Protein AF-0000000076376674 (afdb_homodimer)

Nearest PDB structures (foldseek):
  6cnl-assembly1_K  TM=9.806E-01  e=3.690E-19  Homo sapiens
  6cnl-assembly1_L  TM=9.796E-01  e=9.121E-19  Homo sapiens
  6cnl-assembly1_G  TM=9.783E-01  e=1.260E-18  Homo sapiens
  6cnl-assembly1_C  TM=9.759E-01  e=1.038E-18  Homo sapiens
  5muf-assembly1_C  TM=9.805E-01  e=1.857E-18  Homo sapiens

Secondary structure (DSSP, 8-state):
-HHHHHHHHHHHHH-TTS-----GGGS----S--SSPPTT----HHHHHHHHHHHHHHHHHHTS---TT--S---------HHHHHHHHHHHTT--GGGGGGB---TT-EEEEEE-TTS-EEEEEEEE-TTS-GGG---/-HHHHHHHHHHHHH-TTS-----GGGS----S--SSPPTT----HHHHHHHHHHHHHHHHHHTS---TT--S---------HHHHHHHHHHHTT--GGGGGGB---TT-EEEEEE-TTS-EEEEEEEE-TTS-GGG---

Radius of gyration: 19.71 Å; Cα contacts (8 Å, |Δi|>4): 392; chains: 2; bounding box: 47×56×48 Å

Sequence (278 aa):
MTRAKETTAIISKHLPDVEIVSCDLLREGAPIEPIPPISHWKPEAMQYHEDGARIEAAFRRYIHRADLKQQSDSYEIIVCHANVIRYFVCRALQFPPEGWLRMCLNNGSITWLTVRPNGRVALRSLGDTGFMPPDKLTRMTRAKETTAIISKHLPDVEIVSCDLLREGAPIEPIPPISHWKPEAMQYHEDGARIEAAFRRYIHRADLKQQSDSYEIIVCHANVIRYFVCRALQFPPEGWLRMCLNNGSITWLTVRPNGRVALRSLGDTGFMPPDKLTR

Solvent-accessible surface area (backbone atoms only — not comparable to full-atom values): 16283 Å² total; per-residue (Å²): 111,62,68,42,52,53,52,48,55,57,51,40,71,78,37,74,89,56,87,84,79,89,63,78,46,52,53,76,55,46,53,55,76,44,60,74,73,53,85,89,58,73,73,56,72,65,48,26,54,53,30,16,53,38,40,50,52,38,36,59,68,72,61,57,52,61,62,88,83,60,85,64,93,80,86,83,88,84,74,62,42,62,57,50,52,35,36,46,50,23,53,62,64,69,36,69,50,33,41,29,78,33,49,46,52,45,67,90,36,44,66,42,76,44,68,37,89,88,52,52,41,34,38,46,24,35,28,26,48,44,70,52,61,78,91,70,64,45,119,112,63,67,40,52,54,51,48,56,57,52,38,72,79,38,73,89,54,87,86,80,89,61,78,45,53,53,77,53,46,54,55,76,44,60,75,73,53,84,89,58,71,72,54,73,65,48,27,55,55,30,16,53,38,40,48,50,38,37,58,67,72,61,58,51,64,63,87,84,59,84,65,93,82,86,81,87,82,76,62,43,62,56,50,50,34,36,46,52,22,53,62,65,69,35,67,48,32,42,30,78,34,49,46,53,44,68,90,35,44,67,39,75,45,69,37,89,88,52,53,41,34,38,45,25,34,31,26,49,45,70,52,61,77,91,71,64,46,118

Foldseek 3Di:
DVVLVVVVVVVCVVVVVDDDDDDPLQADFAQAQAPVHDPVDDDDPVRNVVNNVSLVVVLVVPPQADDPPDDDDDDDDDRHDQNSVLLSVCVLQVHDSSHSVVDDAWPPFDWDKDADRVRHIDTPDDRHDVVDDPVPTHD/DVVLVVVVVVVCVVVVVDDDDDDPLQADFAQAQAPVHDPVDDDDPVRNVVNNVSLVVVLVVPPQADDPPDDDDDDDDDRHDQNSVLLSVCVLQVHDSSHSVVDDAWPPFDWDWDADRVRHIDTPDDRHDVVDDPVPTDD

Organism: Callorhinchus milii (NCBI:txid7868)

pLDDT: mean 89.89, std 8.34, range [58.34, 98.25]

InterPro domains:
  IPR013078 Histidine phosphatase superfamily, clade-1 [PF00300] (42-123)
  IPR013078 Histidine phosphatase superfamily, clade-1 [cd07067] (1-123)
  IPR029033 Histidine phosphatase superfamily [G3DSA:3.40.50.1240] (1-139)
  IPR029033 Histidine phosphatase superfamily [SSF53254] (1-133)
  IPR051021 Mitochondrial serine/threonine phosphatase [PTHR20935] (1-139)

Structure (mmCIF, N/CA/C/O backbone):
data_AF-0000000076376674-model_v1
#
loop_
_entity.id
_entity.type
_entity.pdbx_description
1 polymer 'Serine/threonine-protein phosphatase PGAM5, mitochondrial'
#
loop_
_atom_site.group_PDB
_atom_site.id
_atom_site.type_symbol
_atom_site.label_atom_id
_atom_site.label_alt_id
_atom_site.label_comp_id
_atom_site.label_asym_id
_atom_site.label_entity_id
_atom_site.label_seq_id
_atom_site.pdbx_PDB_ins_code
_atom_site.Cartn_x
_atom_site.Cartn_y
_atom_site.Cartn_z
_atom_site.occupancy
_atom_site.B_iso_or_equiv
_atom_site.auth_seq_id
_atom_site.auth_comp_id
_atom_site.auth_asym_id
_atom_site.auth_atom_id
_atom_site.pdbx_PDB_model_num
ATOM 1 N N . MET A 1 1 ? 19.547 -13.836 -5.566 1 76.38 1 MET A N 1
ATOM 2 C CA . MET A 1 1 ? 18.281 -14.406 -5.141 1 76.38 1 MET A CA 1
ATOM 3 C C . MET A 1 1 ? 18.453 -15.289 -3.914 1 76.38 1 MET A C 1
ATOM 5 O O . MET A 1 1 ? 17.531 -16 -3.514 1 76.38 1 MET A O 1
ATOM 9 N N . THR A 1 2 ? 19.547 -15.18 -3.328 1 84.06 2 THR A N 1
ATOM 10 C CA . THR A 1 2 ? 19.875 -16.016 -2.182 1 84.06 2 THR A CA 1
ATOM 11 C C . THR A 1 2 ? 18.938 -15.734 -1.014 1 84.06 2 THR A C 1
ATOM 13 O O . THR A 1 2 ? 18.375 -16.656 -0.411 1 84.06 2 THR A O 1
ATOM 16 N N . ARG A 1 3 ? 18.75 -14.539 -0.76 1 87.81 3 ARG A N 1
ATOM 17 C CA . ARG A 1 3 ? 17.906 -14.164 0.368 1 87.81 3 ARG A CA 1
ATOM 18 C C . ARG A 1 3 ? 16.469 -14.664 0.167 1 87.81 3 ARG A C 1
ATOM 20 O O . ARG A 1 3 ? 15.828 -15.117 1.115 1 87.81 3 ARG A O 1
ATOM 27 N N . ALA A 1 4 ? 15.953 -14.586 -1.061 1 90.56 4 ALA A N 1
ATOM 28 C CA . ALA A 1 4 ? 14.602 -15.062 -1.359 1 90.56 4 ALA A CA 1
ATOM 29 C C . ALA A 1 4 ? 14.5 -16.578 -1.166 1 90.56 4 ALA A C 1
ATOM 31 O O . ALA A 1 4 ? 13.508 -17.062 -0.625 1 90.56 4 ALA A O 1
ATOM 32 N N . LYS A 1 5 ? 15.562 -17.219 -1.601 1 91.44 5 LYS A N 1
ATOM 33 C CA . LYS A 1 5 ? 15.578 -18.672 -1.443 1 91.44 5 LYS A CA 1
ATOM 34 C C . LYS A 1 5 ? 15.617 -19.062 0.031 1 91.44 5 LYS A C 1
ATOM 36 O O . LYS A 1 5 ? 14.914 -20 0.449 1 91.44 5 LYS A O 1
ATOM 41 N N . GLU A 1 6 ? 16.453 -18.391 0.779 1 93.25 6 GLU A N 1
ATOM 42 C CA . GLU A 1 6 ? 16.547 -18.656 2.211 1 93.25 6 GLU A CA 1
ATOM 43 C C . GLU A 1 6 ? 15.211 -18.406 2.91 1 93.25 6 GLU A C 1
ATOM 45 O O . GLU A 1 6 ? 14.781 -19.203 3.744 1 93.25 6 GLU A O 1
ATOM 50 N N . THR A 1 7 ? 14.586 -17.312 2.582 1 94.06 7 THR A N 1
ATOM 51 C CA . THR A 1 7 ? 13.289 -16.984 3.156 1 94.06 7 THR A CA 1
ATOM 52 C C . THR A 1 7 ? 12.25 -18.047 2.816 1 94.06 7 THR A C 1
ATOM 54 O O . THR A 1 7 ? 11.492 -18.484 3.682 1 94.06 7 THR A O 1
ATOM 57 N N . THR A 1 8 ? 12.281 -18.5 1.575 1 94.25 8 THR A N 1
ATOM 58 C CA . THR A 1 8 ? 11.344 -19.531 1.143 1 94.25 8 THR A CA 1
ATOM 59 C C . THR A 1 8 ? 11.555 -20.812 1.934 1 94.25 8 THR A C 1
ATOM 61 O O . THR A 1 8 ? 10.594 -21.469 2.336 1 94.25 8 THR A O 1
ATOM 64 N N . ALA A 1 9 ? 12.797 -21.109 2.121 1 94.12 9 ALA A N 1
ATOM 65 C CA . ALA A 1 9 ? 13.125 -22.328 2.863 1 94.12 9 ALA A CA 1
ATOM 66 C C . ALA A 1 9 ? 12.578 -22.266 4.285 1 94.12 9 ALA A C 1
ATOM 68 O O . ALA A 1 9 ? 12.07 -23.266 4.809 1 94.12 9 ALA A O 1
ATOM 69 N N . ILE A 1 10 ? 12.641 -21.172 4.902 1 95.19 10 ILE A N 1
ATOM 70 C CA . ILE A 1 10 ? 12.141 -20.984 6.258 1 95.19 10 ILE A CA 1
ATOM 71 C C . ILE A 1 10 ? 10.617 -21.094 6.266 1 95.19 10 ILE A C 1
ATOM 73 O O . ILE A 1 10 ? 10.047 -21.797 7.105 1 95.19 10 ILE A O 1
ATOM 77 N N . ILE A 1 11 ? 9.953 -20.406 5.312 1 94.69 11 ILE A N 1
ATOM 78 C CA . ILE A 1 11 ? 8.5 -20.422 5.215 1 94.69 11 ILE A CA 1
ATOM 79 C C . ILE A 1 11 ? 8 -21.844 5.016 1 94.69 11 ILE A C 1
ATOM 81 O O . ILE A 1 11 ? 7.012 -22.266 5.625 1 94.69 11 ILE A O 1
ATOM 85 N N . SER A 1 12 ? 8.711 -22.578 4.195 1 94.62 12 SER A N 1
ATOM 86 C CA . SER A 1 12 ? 8.297 -23.922 3.84 1 94.62 12 SER A CA 1
ATOM 87 C C . SER A 1 12 ? 8.281 -24.844 5.059 1 94.62 12 SER A C 1
ATOM 89 O O . SER A 1 12 ? 7.52 -25.812 5.109 1 94.62 12 SER A O 1
ATOM 91 N N . LYS A 1 13 ? 9.094 -24.547 6.051 1 96.06 13 LYS A N 1
ATOM 92 C CA . LYS A 1 13 ? 9.102 -25.328 7.285 1 96.06 13 LYS A CA 1
ATOM 93 C C . LYS A 1 13 ? 7.785 -25.172 8.039 1 96.06 13 LYS A C 1
ATOM 95 O O . LYS A 1 13 ? 7.371 -26.078 8.766 1 96.06 13 LYS A O 1
ATOM 100 N N . HIS A 1 14 ? 7.129 -24.078 7.855 1 95.19 14 HIS A N 1
ATOM 101 C CA . HIS A 1 14 ? 5.883 -23.797 8.562 1 95.19 14 HIS A CA 1
ATOM 102 C C . HIS A 1 14 ? 4.672 -24.109 7.688 1 95.19 14 HIS A C 1
ATOM 104 O O . HIS A 1 14 ? 3.537 -24.078 8.164 1 95.19 14 HIS A O 1
ATOM 110 N N . LEU A 1 15 ? 4.906 -24.328 6.383 1 95 15 LEU A N 1
ATOM 111 C CA . LEU A 1 15 ? 3.871 -24.719 5.434 1 95 15 LEU A CA 1
ATOM 112 C C . LEU A 1 15 ? 4.301 -25.953 4.637 1 95 15 LEU A C 1
ATOM 114 O O . LEU A 1 15 ? 4.438 -25.891 3.412 1 95 15 LEU A O 1
ATOM 118 N N . PRO A 1 16 ? 4.363 -27.031 5.34 1 93.44 16 PRO A N 1
ATOM 119 C CA . PRO A 1 16 ? 4.961 -28.219 4.727 1 93.44 16 PRO A CA 1
ATOM 120 C C . PRO A 1 16 ? 4.121 -28.766 3.58 1 93.44 16 PRO A C 1
ATOM 122 O O . PRO A 1 16 ? 4.648 -29.453 2.695 1 93.44 16 PRO A O 1
ATOM 125 N N . ASP A 1 17 ? 2.842 -28.484 3.469 1 94 17 ASP A N 1
ATOM 126 C CA . ASP A 1 17 ? 1.965 -29.062 2.457 1 94 17 ASP A CA 1
ATOM 127 C C . ASP A 1 17 ? 1.904 -28.172 1.212 1 94 17 ASP A C 1
ATOM 129 O O . ASP A 1 17 ? 1.18 -28.484 0.262 1 94 17 ASP A O 1
ATOM 133 N N . VAL A 1 18 ? 2.688 -27.141 1.254 1 93.19 18 VAL A N 1
ATOM 134 C CA . VAL A 1 18 ? 2.664 -26.219 0.127 1 93.19 18 VAL A CA 1
ATOM 135 C C . VAL A 1 18 ? 3.852 -26.5 -0.793 1 93.19 18 VAL A C 1
ATOM 137 O O . VAL A 1 18 ? 4.988 -26.609 -0.333 1 93.19 18 VAL A O 1
ATOM 140 N N . GLU A 1 19 ? 3.541 -26.688 -2.047 1 93.12 19 GLU A N 1
ATOM 141 C CA . GLU A 1 19 ? 4.586 -26.953 -3.035 1 93.12 19 GLU A CA 1
ATOM 142 C C . GLU A 1 19 ? 5.477 -25.734 -3.229 1 93.12 19 GLU A C 1
ATOM 144 O O . GLU A 1 19 ? 4.988 -24.594 -3.26 1 93.12 19 GLU A O 1
ATOM 149 N N . ILE A 1 20 ? 6.801 -25.969 -3.375 1 93 20 ILE A N 1
ATOM 150 C CA . ILE A 1 20 ? 7.773 -24.906 -3.607 1 93 20 ILE A CA 1
ATOM 151 C C . ILE A 1 20 ? 8.227 -24.938 -5.066 1 93 20 ILE A C 1
ATOM 153 O O . ILE A 1 20 ? 8.641 -25.969 -5.574 1 93 20 ILE A O 1
ATOM 157 N N . VAL A 1 21 ? 8.094 -23.859 -5.727 1 90.81 21 VAL A N 1
ATOM 158 C CA . VAL A 1 21 ? 8.531 -23.734 -7.113 1 90.81 21 VAL A CA 1
ATOM 159 C C . VAL A 1 21 ? 9.477 -22.531 -7.25 1 90.81 21 VAL A C 1
ATOM 161 O O . VAL A 1 21 ? 9.18 -21.453 -6.754 1 90.81 21 VAL A O 1
ATOM 164 N N . SER A 1 22 ? 10.648 -22.719 -7.844 1 90.69 22 SER A N 1
ATOM 165 C CA . SER A 1 22 ? 11.562 -21.625 -8.148 1 90.69 22 SER A CA 1
ATOM 166 C C . SER A 1 22 ? 11.305 -21.062 -9.539 1 90.69 22 SER A C 1
ATOM 168 O O . SER A 1 22 ? 11.055 -21.828 -10.484 1 90.69 22 SER A O 1
ATOM 170 N N . CYS A 1 23 ? 11.375 -19.781 -9.672 1 89.75 23 CYS A N 1
ATOM 171 C CA . CYS A 1 23 ? 11.109 -19.141 -10.953 1 89.75 23 CYS A CA 1
ATOM 172 C C . CYS A 1 23 ? 12.102 -18.016 -11.219 1 89.75 23 CYS A C 1
ATOM 174 O O . CYS A 1 23 ? 12.109 -17 -10.5 1 89.75 23 CYS A O 1
ATOM 176 N N . ASP A 1 24 ? 12.805 -18.047 -12.32 1 90.56 24 ASP A N 1
ATOM 177 C CA . ASP A 1 24 ? 13.828 -17.078 -12.656 1 90.56 24 ASP A CA 1
ATOM 178 C C . ASP A 1 24 ? 13.203 -15.758 -13.109 1 90.56 24 ASP A C 1
ATOM 180 O O . ASP A 1 24 ? 13.867 -14.719 -13.109 1 90.56 24 ASP A O 1
ATOM 184 N N . LEU A 1 25 ? 12.016 -15.828 -13.547 1 90.88 25 LEU A N 1
ATOM 185 C CA . LEU A 1 25 ? 11.344 -14.617 -14.008 1 90.88 25 LEU A CA 1
ATOM 186 C C . LEU A 1 25 ? 11.195 -13.609 -12.867 1 90.88 25 LEU A C 1
ATOM 188 O O . LEU A 1 25 ? 11.016 -12.414 -13.109 1 90.88 25 LEU A O 1
ATOM 192 N N . LEU A 1 26 ? 11.328 -14.07 -11.602 1 92.06 26 LEU A N 1
ATOM 193 C CA . LEU A 1 26 ? 11.062 -13.258 -10.422 1 92.06 26 LEU A CA 1
ATOM 194 C C . LEU A 1 26 ? 12.352 -12.633 -9.891 1 92.06 26 LEU A C 1
ATOM 196 O O . LEU A 1 26 ? 12.336 -11.922 -8.883 1 92.06 26 LEU A O 1
ATOM 200 N N . ARG A 1 27 ? 13.375 -12.797 -10.578 1 89.44 27 ARG A N 1
ATOM 201 C CA . ARG A 1 27 ? 14.656 -12.258 -10.125 1 89.44 27 ARG A CA 1
ATOM 202 C C . ARG A 1 27 ? 14.633 -10.734 -10.094 1 89.44 27 ARG A C 1
ATOM 204 O O . ARG A 1 27 ? 13.898 -10.102 -10.859 1 89.44 27 ARG A O 1
ATOM 211 N N . GLU A 1 28 ? 15.461 -10.281 -9.172 1 86.69 28 GLU A N 1
ATOM 212 C CA . GLU A 1 28 ? 15.531 -8.828 -9.039 1 86.69 28 GLU A CA 1
ATOM 213 C C . GLU A 1 28 ? 15.977 -8.18 -10.344 1 86.69 28 GLU A C 1
ATOM 215 O O . GLU A 1 28 ? 16.734 -8.766 -11.109 1 86.69 28 GLU A O 1
ATOM 220 N N . GLY A 1 29 ? 15.445 -7.02 -10.602 1 88 29 GLY A N 1
ATOM 221 C CA . GLY A 1 29 ? 15.789 -6.219 -11.773 1 88 29 GLY A CA 1
ATOM 222 C C . GLY A 1 29 ? 15.062 -4.887 -11.812 1 88 29 GLY A C 1
ATOM 223 O O . GLY A 1 29 ? 14.469 -4.469 -10.82 1 88 29 GLY A O 1
ATOM 224 N N . ALA A 1 30 ? 15.305 -4.164 -12.867 1 89 30 ALA A N 1
ATOM 225 C CA . ALA A 1 30 ? 14.664 -2.869 -13.094 1 89 30 ALA A CA 1
ATOM 226 C C . ALA A 1 30 ? 13.516 -2.994 -14.086 1 89 30 ALA A C 1
ATOM 228 O O . ALA A 1 30 ? 13.742 -3.072 -15.297 1 89 30 ALA A O 1
ATOM 229 N N . PRO A 1 31 ? 12.344 -2.998 -13.531 1 91.62 31 PRO A N 1
ATOM 230 C CA . PRO A 1 31 ? 11.219 -3.332 -14.398 1 91.62 31 PRO A CA 1
ATOM 231 C C . PRO A 1 31 ? 10.969 -2.281 -15.477 1 91.62 31 PRO A C 1
ATOM 233 O O . PRO A 1 31 ? 10.586 -2.623 -16.594 1 91.62 31 PRO A O 1
ATOM 236 N N . ILE A 1 32 ? 11.094 -1.037 -15.172 1 91.38 32 ILE A N 1
ATOM 237 C CA . ILE A 1 32 ? 10.797 0.055 -16.094 1 91.38 32 ILE A CA 1
ATOM 238 C C . ILE A 1 32 ? 11.422 1.349 -15.578 1 91.38 32 ILE A C 1
ATOM 240 O O . ILE A 1 32 ? 11.562 1.541 -14.367 1 91.38 32 ILE A O 1
ATOM 244 N N . GLU A 1 33 ? 11.805 2.178 -16.516 1 87.88 33 GLU A N 1
ATOM 245 C CA . GLU A 1 33 ? 12.367 3.463 -16.094 1 87.88 33 GLU A CA 1
ATOM 246 C C . GLU A 1 33 ? 11.352 4.273 -15.297 1 87.88 33 GLU A C 1
ATOM 248 O O . GLU A 1 33 ? 10.234 4.508 -15.758 1 87.88 33 GLU A O 1
ATOM 253 N N . PRO A 1 34 ? 11.781 4.648 -14.117 1 86.62 34 PRO A N 1
ATOM 254 C CA . PRO A 1 34 ? 10.836 5.391 -13.281 1 86.62 34 PRO A CA 1
ATOM 255 C C . PRO A 1 34 ? 10.586 6.812 -13.781 1 86.62 34 PRO A C 1
ATOM 257 O O . PRO A 1 34 ? 11.469 7.418 -14.383 1 86.62 34 PRO A O 1
ATOM 260 N N . ILE A 1 35 ? 9.383 7.332 -13.633 1 82.81 35 ILE A N 1
ATOM 261 C CA . ILE A 1 35 ? 9 8.727 -13.859 1 82.81 35 ILE A CA 1
ATOM 262 C C . ILE A 1 35 ? 8.461 9.32 -12.562 1 82.81 35 ILE A C 1
ATOM 264 O O . ILE A 1 35 ? 7.445 8.859 -12.031 1 82.81 35 ILE A O 1
ATOM 268 N N . PRO A 1 36 ? 9.094 10.391 -12.07 1 77.94 36 PRO A N 1
ATOM 269 C CA . PRO A 1 36 ? 10.266 11.102 -12.57 1 77.94 36 PRO A CA 1
ATOM 270 C C . PRO A 1 36 ? 11.555 10.281 -12.453 1 77.94 36 PRO A C 1
ATOM 272 O O . PRO A 1 36 ? 11.625 9.367 -11.633 1 77.94 36 PRO A O 1
ATOM 275 N N . PRO A 1 37 ? 12.523 10.641 -13.359 1 73.81 37 PRO A N 1
ATOM 276 C CA . PRO A 1 37 ? 13.781 9.891 -13.305 1 73.81 37 PRO A CA 1
ATOM 277 C C . PRO A 1 37 ? 14.57 10.164 -12.031 1 73.81 37 PRO A C 1
ATOM 279 O O . PRO A 1 37 ? 14.445 11.234 -11.43 1 73.81 37 PRO A O 1
ATOM 282 N N . ILE A 1 38 ? 15.141 9 -11.602 1 67.56 38 ILE A N 1
ATOM 283 C CA . ILE A 1 38 ? 16 9.164 -10.438 1 67.56 38 ILE A CA 1
ATOM 284 C C . ILE A 1 38 ? 17.438 9.406 -10.883 1 67.56 38 ILE A C 1
ATOM 286 O O . ILE A 1 38 ? 17.953 8.672 -11.727 1 67.56 38 ILE A O 1
ATOM 290 N N . SER A 1 39 ? 17.875 10.531 -10.477 1 60.41 39 SER A N 1
ATOM 291 C CA . SER A 1 39 ? 19.188 11 -10.906 1 60.41 39 SER A CA 1
ATOM 292 C C . SER A 1 39 ? 20.281 10 -10.555 1 60.41 39 SER A C 1
ATOM 294 O O . SER A 1 39 ? 21.203 9.758 -11.344 1 60.41 39 SER A O 1
ATOM 296 N N . HIS A 1 40 ? 20.156 9.414 -9.414 1 63.41 40 HIS A N 1
ATOM 297 C CA . HIS A 1 40 ? 21.312 8.656 -8.938 1 63.41 40 HIS A CA 1
ATOM 298 C C . HIS A 1 40 ? 21.266 7.211 -9.422 1 63.41 40 HIS A C 1
ATOM 300 O O . HIS A 1 40 ? 22.203 6.449 -9.211 1 63.41 40 HIS A O 1
ATOM 306 N N . TRP A 1 41 ? 20.188 6.805 -9.984 1 58.53 41 TRP A N 1
ATOM 307 C CA . TRP A 1 41 ? 20.062 5.438 -10.469 1 58.53 41 TRP A CA 1
ATOM 308 C C . TRP A 1 41 ? 19.812 5.414 -11.969 1 58.53 41 TRP A C 1
ATOM 310 O O . TRP A 1 41 ? 18.75 5.836 -12.438 1 58.53 41 TRP A O 1
ATOM 320 N N . LYS A 1 42 ? 20.922 5.34 -12.742 1 62.25 42 LYS A N 1
ATOM 321 C CA . LYS A 1 42 ? 20.766 5.305 -14.188 1 62.25 42 LYS A CA 1
ATOM 322 C C . LYS A 1 42 ? 21.109 3.928 -14.75 1 62.25 42 LYS A C 1
ATOM 324 O O . LYS A 1 42 ? 22.219 3.711 -15.242 1 62.25 42 LYS A O 1
ATOM 329 N N . PRO A 1 43 ? 20.109 3.002 -14.367 1 63.22 43 PRO A N 1
ATOM 330 C CA . PRO A 1 43 ? 20.375 1.758 -15.086 1 63.22 43 PRO A CA 1
ATOM 331 C C . PRO A 1 43 ? 20.484 1.965 -16.594 1 63.22 43 PRO A C 1
ATOM 333 O O . PRO A 1 43 ? 19.938 2.936 -17.125 1 63.22 43 PRO A O 1
ATOM 336 N N . GLU A 1 44 ? 21.391 1.25 -17.203 1 68.88 44 GLU A N 1
ATOM 337 C CA . GLU A 1 44 ? 21.453 1.31 -18.656 1 68.88 44 GLU A CA 1
ATOM 338 C C . GLU A 1 44 ? 20.109 0.935 -19.266 1 68.88 44 GLU A C 1
ATOM 340 O O . GLU A 1 44 ? 19.375 0.091 -18.734 1 68.88 44 GLU A O 1
ATOM 345 N N . ALA A 1 45 ? 19.719 1.729 -20.203 1 69.31 45 ALA A N 1
ATOM 346 C CA . ALA A 1 45 ? 18.469 1.518 -20.938 1 69.31 45 ALA A CA 1
ATOM 347 C C . ALA A 1 45 ? 18.266 0.037 -21.234 1 69.31 45 ALA A C 1
ATOM 349 O O . ALA A 1 45 ? 17.125 -0.46 -21.188 1 69.31 45 ALA A O 1
ATOM 350 N N . MET A 1 46 ? 19.312 -0.652 -21.469 1 70.38 46 MET A N 1
ATOM 351 C CA . MET A 1 46 ? 19.25 -2.064 -21.828 1 70.38 46 MET A CA 1
ATOM 352 C C . MET A 1 46 ? 18.734 -2.904 -20.672 1 70.38 46 MET A C 1
ATOM 354 O O . MET A 1 46 ? 17.984 -3.863 -20.875 1 70.38 46 MET A O 1
ATOM 358 N N . GLN A 1 47 ? 19 -2.539 -19.547 1 79.69 47 GLN A N 1
ATOM 359 C CA . GLN A 1 47 ? 18.594 -3.287 -18.359 1 79.69 47 GLN A CA 1
ATOM 360 C C . GLN A 1 47 ? 17.078 -3.223 -18.156 1 79.69 47 GLN A C 1
ATOM 362 O O . GLN A 1 47 ? 16.453 -4.23 -17.828 1 79.69 47 GLN A O 1
ATOM 367 N N . TYR A 1 48 ? 16.562 -2.152 -18.531 1 84.56 48 TYR A N 1
ATOM 368 C CA . TYR A 1 48 ? 15.117 -2.01 -18.422 1 84.56 48 TYR A CA 1
ATOM 369 C C . TYR A 1 48 ? 14.406 -2.881 -19.453 1 84.56 48 TYR A C 1
ATOM 371 O O . TYR A 1 48 ? 13.344 -3.445 -19.156 1 84.56 48 TYR A O 1
ATOM 379 N N . HIS A 1 49 ? 15.016 -2.926 -20.516 1 83.88 49 HIS A N 1
ATOM 380 C CA . HIS A 1 49 ? 14.391 -3.711 -21.578 1 83.88 49 HIS A CA 1
ATOM 381 C C . HIS A 1 49 ? 14.367 -5.195 -21.234 1 83.88 49 HIS A C 1
ATOM 383 O O . HIS A 1 49 ? 13.336 -5.852 -21.344 1 83.88 49 HIS A O 1
ATOM 389 N N . GLU A 1 50 ? 15.438 -5.668 -20.781 1 87.31 50 GLU A N 1
ATOM 390 C CA . GLU A 1 50 ? 15.531 -7.09 -20.469 1 87.31 50 GLU A CA 1
ATOM 391 C C . GLU A 1 50 ? 14.781 -7.43 -19.188 1 87.31 50 GLU A C 1
ATOM 393 O O . GLU A 1 50 ? 13.938 -8.328 -19.172 1 87.31 50 GLU A O 1
ATOM 398 N N . ASP A 1 51 ? 15.055 -6.727 -18.219 1 91.44 51 ASP A N 1
ATOM 399 C CA . ASP A 1 51 ? 14.414 -6.969 -16.922 1 91.44 51 ASP A CA 1
ATOM 400 C C . ASP A 1 51 ? 12.906 -6.734 -17 1 91.44 51 ASP A C 1
ATOM 402 O O . ASP A 1 51 ? 12.117 -7.496 -16.438 1 91.44 51 ASP A O 1
ATOM 406 N N . GLY A 1 52 ? 12.586 -5.707 -17.719 1 92.69 52 GLY A N 1
ATOM 407 C CA . GLY A 1 52 ? 11.18 -5.352 -17.859 1 92.69 52 GLY A CA 1
ATOM 408 C C . GLY A 1 52 ? 10.352 -6.445 -18.516 1 92.69 52 GLY A C 1
ATOM 409 O O . GLY A 1 52 ? 9.289 -6.801 -18.016 1 92.69 52 GLY A O 1
ATOM 410 N N . ALA A 1 53 ? 10.906 -6.891 -19.594 1 93.38 53 ALA A N 1
ATOM 411 C CA . ALA A 1 53 ? 10.195 -7.957 -20.312 1 93.38 53 ALA A CA 1
ATOM 412 C C . ALA A 1 53 ? 10.062 -9.195 -19.422 1 93.38 53 ALA A C 1
ATOM 414 O O . ALA A 1 53 ? 9.008 -9.836 -19.406 1 93.38 53 ALA A O 1
ATOM 415 N N . ARG A 1 54 ? 11.086 -9.516 -18.797 1 93.94 54 ARG A N 1
ATOM 416 C CA . ARG A 1 54 ? 11.102 -10.688 -17.922 1 93.94 54 ARG A CA 1
ATOM 417 C C . ARG A 1 54 ? 10.109 -10.523 -16.766 1 93.94 54 ARG A C 1
ATOM 419 O O . ARG A 1 54 ? 9.312 -11.422 -16.5 1 93.94 54 ARG A O 1
ATOM 426 N N . ILE A 1 55 ? 10.148 -9.422 -16.109 1 94.56 55 ILE A N 1
ATOM 427 C CA . ILE A 1 55 ? 9.289 -9.141 -14.961 1 94.56 55 ILE A CA 1
ATOM 428 C C . ILE A 1 55 ? 7.832 -9.055 -15.422 1 94.56 55 ILE A C 1
ATOM 430 O O . ILE A 1 55 ? 6.926 -9.523 -14.727 1 94.56 55 ILE A O 1
ATOM 434 N N . GLU A 1 56 ? 7.637 -8.5 -16.609 1 94.75 56 GLU A N 1
ATOM 435 C CA . GLU A 1 56 ? 6.293 -8.461 -17.172 1 94.75 56 GLU A CA 1
ATOM 436 C C . GLU A 1 56 ? 5.766 -9.867 -17.453 1 94.75 56 GLU A C 1
ATOM 438 O O . GLU A 1 56 ? 4.594 -10.156 -17.203 1 94.75 56 GLU A O 1
ATOM 443 N N . ALA A 1 57 ? 6.566 -10.688 -17.922 1 94.44 57 ALA A N 1
ATOM 444 C CA . ALA A 1 57 ? 6.18 -12.07 -18.172 1 94.44 57 ALA A CA 1
ATOM 445 C C . ALA A 1 57 ? 5.777 -12.766 -16.859 1 94.44 57 ALA A C 1
ATOM 447 O O . ALA A 1 57 ? 4.797 -13.508 -16.828 1 94.44 57 ALA A O 1
ATOM 448 N N . ALA A 1 58 ? 6.516 -12.492 -15.852 1 94.06 58 ALA A N 1
ATOM 449 C CA . ALA A 1 58 ? 6.188 -13.039 -14.539 1 94.06 58 ALA A CA 1
ATOM 450 C C . ALA A 1 58 ? 4.832 -12.531 -14.055 1 94.06 58 ALA A C 1
ATOM 452 O O . ALA A 1 58 ? 4.035 -13.297 -13.508 1 94.06 58 ALA A O 1
ATOM 453 N N . PHE A 1 59 ? 4.617 -11.289 -14.25 1 94.25 59 PHE A N 1
ATOM 454 C CA . PHE A 1 59 ? 3.334 -10.703 -13.883 1 94.25 59 PHE A CA 1
ATOM 455 C C . PHE A 1 59 ? 2.189 -11.414 -14.594 1 94.25 59 PHE A C 1
ATOM 457 O O . PHE A 1 59 ? 1.194 -11.781 -13.969 1 94.25 59 PHE A O 1
ATOM 464 N N . ARG A 1 60 ? 2.283 -11.625 -15.852 1 92.06 60 ARG A N 1
ATOM 465 C CA . ARG A 1 60 ? 1.24 -12.242 -16.672 1 92.06 60 ARG A CA 1
ATOM 466 C C . ARG A 1 60 ? 1.008 -13.695 -16.25 1 92.06 60 ARG A C 1
ATOM 468 O O . ARG A 1 60 ? -0.121 -14.188 -16.297 1 92.06 60 ARG A O 1
ATOM 475 N N . ARG A 1 61 ? 2.008 -14.234 -15.844 1 89.81 61 ARG A N 1
ATOM 476 C CA . ARG A 1 61 ? 1.933 -15.648 -15.484 1 89.81 61 ARG A CA 1
ATOM 477 C C . ARG A 1 61 ? 1.276 -15.828 -14.117 1 89.81 61 ARG A C 1
ATOM 479 O O . ARG A 1 61 ? 0.442 -16.719 -13.938 1 89.81 61 ARG A O 1
ATOM 486 N N . TYR A 1 62 ? 1.595 -14.945 -13.109 1 89.19 62 TYR A N 1
ATOM 487 C CA . TYR A 1 62 ? 1.274 -15.266 -11.727 1 89.19 62 TYR A CA 1
ATOM 488 C C . TYR A 1 62 ? 0.171 -14.359 -11.195 1 89.19 62 TYR A C 1
ATOM 490 O O . TYR A 1 62 ? -0.539 -14.719 -10.25 1 89.19 62 TYR A O 1
ATOM 498 N N . ILE A 1 63 ? -0.006 -13.195 -11.688 1 87.88 63 ILE A N 1
ATOM 499 C CA . ILE A 1 63 ? -0.846 -12.203 -11.023 1 87.88 63 ILE A CA 1
ATOM 500 C C . ILE A 1 63 ? -2.047 -11.867 -11.906 1 87.88 63 ILE A C 1
ATOM 502 O O . ILE A 1 63 ? -3.141 -11.602 -11.398 1 87.88 63 ILE A O 1
ATOM 506 N N . HIS A 1 64 ? -1.89 -11.852 -13.172 1 79.75 64 HIS A N 1
ATOM 507 C CA . HIS A 1 64 ? -2.822 -11.227 -14.109 1 79.75 64 HIS A CA 1
ATOM 508 C C . HIS A 1 64 ? -4.223 -11.82 -13.961 1 79.75 64 HIS A C 1
ATOM 510 O O . HIS A 1 64 ? -5.199 -11.078 -13.812 1 79.75 64 HIS A O 1
ATOM 516 N N . ARG A 1 65 ? -4.406 -13.055 -14.023 1 80.62 65 ARG A N 1
ATOM 517 C CA . ARG A 1 65 ? -5.734 -13.641 -13.898 1 80.62 65 ARG A CA 1
ATOM 518 C C . ARG A 1 65 ? -5.664 -15.031 -13.281 1 80.62 65 ARG A C 1
ATOM 520 O O . ARG A 1 65 ? -4.641 -15.711 -13.383 1 80.62 65 ARG A O 1
ATOM 527 N N . ALA A 1 66 ? -6.746 -15.227 -12.508 1 78.25 66 ALA A N 1
ATOM 528 C CA . ALA A 1 66 ? -6.871 -16.594 -12.023 1 78.25 66 ALA A CA 1
ATOM 529 C C . ALA A 1 66 ? -7.059 -17.578 -13.18 1 78.25 66 ALA A C 1
ATOM 531 O O . ALA A 1 66 ? -7.547 -17.203 -14.25 1 78.25 66 ALA A O 1
ATOM 532 N N . ASP A 1 67 ? -6.625 -18.766 -12.938 1 78.38 67 ASP A N 1
ATOM 533 C CA . ASP A 1 67 ? -6.875 -19.812 -13.93 1 78.38 67 ASP A CA 1
ATOM 534 C C . ASP A 1 67 ? -8.367 -19.938 -14.234 1 78.38 67 ASP A C 1
ATOM 536 O O . ASP A 1 67 ? -9.195 -19.922 -13.32 1 78.38 67 ASP A O 1
ATOM 540 N N . LEU A 1 68 ? -8.727 -19.969 -15.469 1 78.88 68 LEU A N 1
ATOM 541 C CA . LEU A 1 68 ? -10.117 -20.031 -15.906 1 78.88 68 LEU A CA 1
ATOM 542 C C . LEU A 1 68 ? -10.82 -21.25 -15.297 1 78.88 68 LEU A C 1
ATOM 544 O O . LEU A 1 68 ? -12.039 -21.234 -15.117 1 78.88 68 LEU A O 1
ATOM 548 N N . LYS A 1 69 ? -10.016 -22.297 -15.023 1 83.69 69 LYS A N 1
ATOM 549 C CA . LYS A 1 69 ? -10.594 -23.547 -14.531 1 83.69 69 LYS A CA 1
ATOM 550 C C . LYS A 1 69 ? -10.688 -23.547 -13.008 1 83.69 69 LYS A C 1
ATOM 552 O O . LYS A 1 69 ? -11.219 -24.484 -12.414 1 83.69 69 LYS A O 1
ATOM 557 N N . GLN A 1 70 ? -10.18 -22.469 -12.438 1 86.5 70 GLN A N 1
ATOM 558 C CA . GLN A 1 70 ? -10.156 -22.422 -10.977 1 86.5 70 GLN A CA 1
ATOM 559 C C . GLN A 1 70 ? -11.562 -22.312 -10.406 1 86.5 70 GLN A C 1
ATOM 561 O O . GLN A 1 70 ? -12.367 -21.5 -10.867 1 86.5 70 GLN A O 1
ATOM 566 N N . GLN A 1 71 ? -11.938 -23.156 -9.445 1 88.5 71 GLN A N 1
ATOM 567 C CA . GLN A 1 71 ? -13.281 -23.219 -8.891 1 88.5 71 GLN A CA 1
ATOM 568 C C . GLN A 1 71 ? -13.312 -22.719 -7.453 1 88.5 71 GLN A C 1
ATOM 570 O O . GLN A 1 71 ? -14.383 -22.422 -6.91 1 88.5 71 GLN A O 1
ATOM 575 N N . SER A 1 72 ? -12.141 -22.703 -6.828 1 91.06 72 SER A N 1
ATOM 576 C CA . SER A 1 72 ? -12.07 -22.266 -5.438 1 91.06 72 SER A CA 1
ATOM 577 C C . SER A 1 72 ? -10.938 -21.266 -5.227 1 91.06 72 SER A C 1
ATOM 579 O O . SER A 1 72 ? -10.039 -21.156 -6.062 1 91.06 72 SER A O 1
ATOM 581 N N . ASP A 1 73 ? -11.055 -20.562 -4.129 1 90.94 73 ASP A N 1
ATOM 582 C CA . ASP A 1 73 ? -9.992 -19.609 -3.791 1 90.94 73 ASP A CA 1
ATOM 583 C C . ASP A 1 73 ? -8.648 -20.328 -3.643 1 90.94 73 ASP A C 1
ATOM 585 O O . ASP A 1 73 ? -8.586 -21.438 -3.111 1 90.94 73 ASP A O 1
ATOM 589 N N . SER A 1 74 ? -7.707 -19.703 -4.211 1 91.25 74 SER A N 1
ATOM 590 C CA . SER A 1 74 ? -6.352 -20.203 -4.02 1 91.25 74 SER A CA 1
ATOM 591 C C . SER A 1 74 ? -5.457 -19.156 -3.361 1 91.25 74 SER A C 1
ATOM 593 O O . SER A 1 74 ? -5.746 -17.969 -3.42 1 91.25 74 SER A O 1
ATOM 595 N N . TYR A 1 75 ? -4.465 -19.656 -2.631 1 92.94 75 TYR A N 1
ATOM 596 C CA . TYR A 1 75 ? -3.494 -18.797 -1.965 1 92.94 75 TYR A CA 1
ATOM 597 C C . TYR A 1 75 ? -2.076 -19.125 -2.424 1 92.94 75 TYR A C 1
ATOM 599 O O . TYR A 1 75 ? -1.665 -20.281 -2.414 1 92.94 75 TYR A O 1
ATOM 607 N N . GLU A 1 76 ? -1.468 -18.125 -2.904 1 93.06 76 GLU A N 1
ATOM 608 C CA . GLU A 1 76 ? -0.099 -18.25 -3.395 1 93.06 76 GLU A CA 1
ATOM 609 C C . GLU A 1 76 ? 0.845 -17.312 -2.658 1 93.06 76 GLU A C 1
ATOM 611 O O . GLU A 1 76 ? 0.49 -16.156 -2.385 1 93.06 76 GLU A O 1
ATOM 616 N N . ILE A 1 77 ? 2.035 -17.812 -2.301 1 95.75 77 ILE A N 1
ATOM 617 C CA . ILE A 1 77 ? 3.082 -16.984 -1.696 1 95.75 77 ILE A CA 1
ATOM 618 C C . ILE A 1 77 ? 4.234 -16.812 -2.684 1 95.75 77 ILE A C 1
ATOM 620 O O . ILE A 1 77 ? 4.824 -17.797 -3.139 1 95.75 77 ILE A O 1
ATOM 624 N N . ILE A 1 78 ? 4.469 -15.672 -3.094 1 95.75 78 ILE A N 1
ATOM 625 C CA . ILE A 1 78 ? 5.578 -15.344 -3.984 1 95.75 78 ILE A CA 1
ATOM 626 C C . ILE A 1 78 ? 6.648 -14.578 -3.215 1 95.75 78 ILE A C 1
ATOM 628 O O . ILE A 1 78 ? 6.379 -13.508 -2.656 1 95.75 78 ILE A O 1
ATOM 632 N N . VAL A 1 79 ? 7.863 -15.141 -3.123 1 96.12 79 VAL A N 1
ATOM 633 C CA . VAL A 1 79 ? 8.984 -14.5 -2.432 1 96.12 79 VAL A CA 1
ATOM 634 C C . VAL A 1 79 ? 9.938 -13.883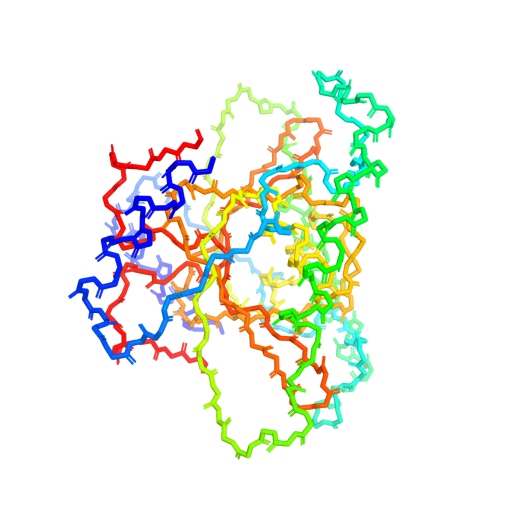 -3.449 1 96.12 79 VAL A C 1
ATOM 636 O O . VAL A 1 79 ? 10.547 -14.594 -4.25 1 96.12 79 VAL A O 1
ATOM 639 N N . CYS A 1 80 ? 9.984 -12.641 -3.471 1 94.69 80 CYS A N 1
ATOM 640 C CA . CYS A 1 80 ? 10.836 -11.93 -4.418 1 94.69 80 CYS A CA 1
ATOM 641 C C . CYS A 1 80 ? 11.25 -10.57 -3.867 1 94.69 80 CYS A C 1
ATOM 643 O O . CYS A 1 80 ? 11 -10.266 -2.701 1 94.69 80 CYS A O 1
ATOM 645 N N . HIS A 1 81 ? 11.953 -9.766 -4.613 1 93.88 81 HIS A N 1
ATOM 646 C CA . HIS A 1 81 ? 12.508 -8.508 -4.129 1 93.88 81 HIS A CA 1
ATOM 647 C C . HIS A 1 81 ? 11.555 -7.348 -4.391 1 93.88 81 HIS A C 1
ATOM 649 O O . HIS A 1 81 ? 10.602 -7.484 -5.164 1 93.88 81 HIS A O 1
ATOM 655 N N . ALA A 1 82 ? 11.93 -6.223 -3.789 1 95.69 82 ALA A N 1
ATOM 656 C CA . ALA A 1 82 ? 11.023 -5.086 -3.688 1 95.69 82 ALA A CA 1
ATOM 657 C C . ALA A 1 82 ? 10.672 -4.535 -5.066 1 95.69 82 ALA A C 1
ATOM 659 O O . ALA A 1 82 ? 9.523 -4.18 -5.328 1 95.69 82 ALA A O 1
ATOM 660 N N . ASN A 1 83 ? 11.648 -4.469 -5.984 1 94.69 83 ASN A N 1
ATOM 661 C CA . ASN A 1 83 ? 11.383 -3.879 -7.293 1 94.69 83 ASN A CA 1
ATOM 662 C C . ASN A 1 83 ? 10.312 -4.648 -8.055 1 94.69 83 ASN A C 1
ATOM 664 O O . ASN A 1 83 ? 9.438 -4.051 -8.68 1 94.69 83 ASN A O 1
ATOM 668 N N . VAL A 1 84 ? 10.406 -5.934 -7.941 1 95.19 84 VAL A N 1
ATOM 669 C CA . VAL A 1 84 ? 9.453 -6.805 -8.633 1 95.19 84 VAL A CA 1
ATOM 670 C C . VAL A 1 84 ? 8.07 -6.641 -8.016 1 95.19 84 VAL A C 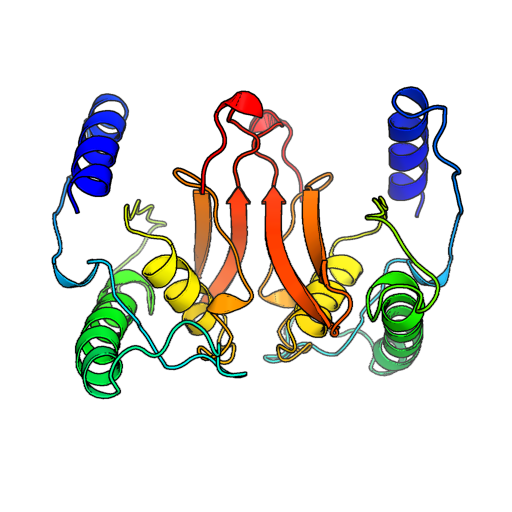1
ATOM 672 O O . VAL A 1 84 ? 7.078 -6.492 -8.742 1 95.19 84 VAL A O 1
ATOM 675 N N . ILE A 1 85 ? 7.977 -6.582 -6.746 1 96.94 85 ILE A N 1
ATOM 676 C CA . ILE A 1 85 ? 6.711 -6.461 -6.027 1 96.94 85 ILE A CA 1
ATOM 677 C C . ILE A 1 85 ? 6.055 -5.125 -6.359 1 96.94 85 ILE A C 1
ATOM 679 O O . ILE A 1 85 ? 4.863 -5.07 -6.668 1 96.94 85 ILE A O 1
ATOM 683 N N . ARG A 1 86 ? 6.828 -4.066 -6.266 1 97 86 ARG A N 1
ATOM 684 C CA . ARG A 1 86 ? 6.309 -2.732 -6.547 1 97 86 ARG A CA 1
ATOM 685 C C . ARG A 1 86 ? 5.758 -2.646 -7.965 1 97 86 ARG A C 1
ATOM 687 O O . ARG A 1 86 ? 4.691 -2.068 -8.188 1 97 86 ARG A O 1
ATOM 694 N N . TYR A 1 87 ? 6.469 -3.221 -8.898 1 96.69 87 TYR A N 1
ATOM 695 C CA . TYR A 1 87 ? 6.008 -3.25 -10.281 1 96.69 87 TYR A CA 1
ATOM 696 C C . TYR A 1 87 ? 4.703 -4.027 -10.406 1 96.69 87 TYR A C 1
ATOM 698 O O . TYR A 1 87 ? 3.758 -3.562 -11.047 1 96.69 87 TYR A O 1
ATOM 706 N N . PHE A 1 88 ? 4.629 -5.23 -9.797 1 96.69 88 PHE A N 1
ATOM 707 C CA . PHE A 1 88 ? 3.424 -6.055 -9.82 1 96.69 88 PHE A CA 1
ATOM 708 C C . PHE A 1 88 ? 2.229 -5.277 -9.281 1 96.69 88 PHE A C 1
ATOM 710 O O . PHE A 1 88 ? 1.131 -5.355 -9.836 1 96.69 88 PHE A O 1
ATOM 717 N N . VAL A 1 89 ? 2.43 -4.551 -8.234 1 96.94 89 VAL A N 1
ATOM 718 C CA . VAL A 1 89 ? 1.347 -3.812 -7.59 1 96.94 89 VAL A CA 1
ATOM 719 C C . VAL A 1 89 ? 0.831 -2.73 -8.539 1 96.94 89 VAL A C 1
ATOM 721 O O . VAL A 1 89 ? -0.378 -2.607 -8.75 1 96.94 89 VAL A O 1
ATOM 724 N N . CYS A 1 90 ? 1.735 -1.983 -9.117 1 96.62 90 CYS A N 1
ATOM 725 C CA . CYS A 1 90 ? 1.323 -0.961 -10.078 1 96.62 90 CYS A CA 1
ATOM 726 C C . CYS A 1 90 ? 0.525 -1.573 -11.219 1 96.62 90 CYS A C 1
ATOM 728 O O . CYS A 1 90 ? -0.56 -1.094 -11.555 1 96.62 90 CYS A O 1
ATOM 730 N N . ARG A 1 91 ? 1.048 -2.646 -11.766 1 95.19 91 ARG A N 1
ATOM 731 C CA . ARG A 1 91 ? 0.406 -3.297 -12.898 1 95.19 91 ARG A CA 1
ATOM 732 C C . ARG A 1 91 ? -0.966 -3.842 -12.516 1 95.19 91 ARG A C 1
ATOM 734 O O . ARG A 1 91 ? -1.941 -3.652 -13.242 1 95.19 91 ARG A O 1
ATOM 741 N N . ALA A 1 92 ? -1.008 -4.488 -11.438 1 94.81 92 ALA A N 1
ATOM 742 C CA . ALA A 1 92 ? -2.24 -5.129 -10.992 1 94.81 92 ALA A CA 1
ATOM 743 C C . ALA A 1 92 ? -3.34 -4.098 -10.75 1 94.81 92 ALA A C 1
ATOM 745 O O . ALA A 1 92 ? -4.508 -4.34 -11.07 1 94.81 92 ALA A O 1
ATOM 746 N N . LEU A 1 93 ? -2.969 -2.977 -10.203 1 94.31 93 LEU A N 1
ATOM 747 C CA . LEU A 1 93 ? -3.943 -1.938 -9.891 1 94.31 93 LEU A CA 1
ATOM 748 C C . LEU A 1 93 ? -4.211 -1.06 -11.109 1 94.31 93 LEU A C 1
ATOM 750 O O . LEU A 1 93 ? -5.02 -0.129 -11.039 1 94.31 93 LEU A O 1
ATOM 754 N N . GLN A 1 94 ? -3.479 -1.31 -12.156 1 93.06 94 GLN A N 1
ATOM 755 C CA . GLN A 1 94 ? -3.578 -0.533 -13.391 1 93.06 94 GLN A CA 1
ATOM 756 C C . GLN A 1 94 ? -3.146 0.913 -13.164 1 93.06 94 GLN A C 1
ATOM 758 O O . GLN A 1 94 ? -3.781 1.842 -13.664 1 93.06 94 GLN A O 1
ATOM 763 N N . PHE A 1 95 ? -2.197 1.082 -12.352 1 94.56 95 PHE A N 1
ATOM 764 C CA . PHE A 1 95 ? -1.507 2.352 -12.164 1 94.56 95 PHE A CA 1
ATOM 765 C C . PHE A 1 95 ? -0.301 2.455 -13.094 1 94.56 95 PHE A C 1
ATOM 767 O O . PHE A 1 95 ? 0.228 1.438 -13.547 1 94.56 95 PHE A O 1
ATOM 774 N N . PRO A 1 96 ? 0.078 3.684 -13.375 1 94.69 96 PRO A N 1
ATOM 775 C CA . PRO A 1 96 ? 1.296 3.811 -14.18 1 94.69 96 PRO A CA 1
ATOM 776 C C . PRO A 1 96 ? 2.488 3.086 -13.562 1 94.69 96 PRO A C 1
ATOM 778 O O . PRO A 1 96 ? 2.932 3.441 -12.469 1 94.69 96 PRO A O 1
ATOM 781 N N . PRO A 1 97 ? 3.016 2.07 -14.234 1 94.25 97 PRO A N 1
ATOM 782 C CA . PRO A 1 97 ? 4.109 1.285 -13.656 1 94.25 97 PRO A CA 1
ATOM 783 C C . PRO A 1 97 ? 5.371 2.113 -13.422 1 94.25 97 PRO A C 1
ATOM 785 O O . PRO A 1 97 ? 6.219 1.737 -12.609 1 94.25 97 PRO A O 1
ATOM 788 N N . GLU A 1 98 ? 5.48 3.24 -14.094 1 93.12 98 GLU A N 1
ATOM 789 C CA . GLU A 1 98 ? 6.629 4.129 -13.938 1 93.12 98 GLU A CA 1
ATOM 790 C C . GLU A 1 98 ? 6.688 4.715 -12.531 1 93.12 98 GLU A C 1
ATOM 792 O O . GLU A 1 98 ? 7.711 5.27 -12.125 1 93.12 98 GLU A O 1
ATOM 797 N N . GLY A 1 99 ? 5.645 4.551 -11.781 1 93 99 GLY A N 1
ATOM 798 C CA . GLY A 1 99 ? 5.602 5.078 -10.43 1 93 99 GLY A CA 1
ATOM 799 C C . GLY A 1 99 ? 6.051 4.078 -9.383 1 93 99 GLY A C 1
ATOM 800 O O . GLY A 1 99 ? 5.91 4.32 -8.18 1 93 99 GLY A O 1
ATOM 801 N N . TRP A 1 100 ? 6.652 2.938 -9.727 1 93.62 100 TRP A N 1
ATOM 802 C CA . TRP A 1 100 ? 6.965 1.841 -8.812 1 93.62 100 TRP A CA 1
ATOM 803 C C . TRP A 1 100 ? 7.941 2.293 -7.734 1 93.62 100 TRP A C 1
ATOM 805 O O . TRP A 1 100 ? 7.918 1.776 -6.613 1 93.62 100 TRP A O 1
ATOM 815 N N . LEU A 1 101 ? 8.711 3.303 -8.047 1 92.06 101 LEU A N 1
ATOM 816 C CA . LEU A 1 101 ? 9.695 3.756 -7.074 1 92.06 101 LEU A CA 1
ATOM 817 C C . LEU A 1 101 ? 9.062 4.684 -6.047 1 92.06 101 LEU A C 1
ATOM 819 O O . LEU A 1 101 ? 9.711 5.086 -5.078 1 92.06 101 LEU A O 1
ATOM 823 N N . ARG A 1 102 ? 7.836 5.008 -6.168 1 93.81 102 ARG A N 1
ATOM 824 C CA . ARG A 1 102 ? 7.148 5.824 -5.172 1 93.81 102 ARG A CA 1
ATOM 825 C C . ARG A 1 102 ? 6.648 4.969 -4.012 1 93.81 102 ARG A C 1
ATOM 827 O O . ARG A 1 102 ? 6.133 5.492 -3.023 1 93.81 102 ARG A O 1
ATOM 834 N N . MET A 1 103 ? 6.816 3.709 -4.148 1 95.56 103 MET A N 1
ATOM 835 C CA . MET A 1 103 ? 6.512 2.756 -3.084 1 95.56 103 MET A CA 1
ATOM 836 C C . MET A 1 103 ? 7.793 2.164 -2.504 1 95.56 103 MET A C 1
ATOM 838 O O . MET A 1 103 ? 8.734 1.857 -3.242 1 95.56 103 MET A O 1
ATOM 842 N N . CYS A 1 104 ? 7.773 2.041 -1.209 1 94.75 104 CYS A N 1
ATOM 843 C CA . CYS A 1 104 ? 8.891 1.432 -0.495 1 94.75 104 CYS A CA 1
ATOM 844 C C . CYS A 1 104 ? 8.445 0.182 0.253 1 94.75 104 CYS A C 1
ATOM 846 O O . CYS A 1 104 ? 7.281 0.073 0.648 1 94.75 104 CYS A O 1
ATOM 848 N N . LEU A 1 105 ? 9.367 -0.726 0.376 1 96.38 105 LEU A N 1
ATOM 849 C CA . LEU A 1 105 ? 9.078 -1.958 1.102 1 96.38 105 LEU A CA 1
ATOM 850 C C . LEU A 1 105 ? 10.234 -2.332 2.02 1 96.38 105 LEU A C 1
ATOM 852 O O . LEU A 1 105 ? 11.398 -2.301 1.604 1 96.38 105 LEU A O 1
ATOM 856 N N . ASN A 1 106 ? 9.906 -2.646 3.238 1 96 106 ASN A N 1
ATOM 857 C CA . ASN A 1 106 ? 10.891 -3.268 4.117 1 96 106 ASN A CA 1
ATOM 858 C C . ASN A 1 106 ? 11.156 -4.719 3.729 1 96 106 ASN A C 1
ATOM 860 O O . ASN A 1 106 ? 10.273 -5.387 3.182 1 96 106 ASN A O 1
ATOM 864 N N . ASN A 1 107 ? 12.422 -5.148 4.035 1 94.38 107 ASN A N 1
ATOM 865 C CA . ASN A 1 107 ? 12.719 -6.559 3.816 1 94.38 107 ASN A CA 1
ATOM 866 C C . ASN A 1 107 ? 11.812 -7.461 4.648 1 94.38 107 ASN A C 1
ATOM 868 O O . ASN A 1 107 ? 11.562 -7.184 5.824 1 94.38 107 ASN A O 1
ATOM 872 N N . GLY A 1 108 ? 11.297 -8.445 3.959 1 94.12 108 GLY A N 1
ATOM 873 C CA . GLY A 1 108 ? 10.469 -9.414 4.664 1 94.12 108 GLY A CA 1
ATOM 874 C C . GLY A 1 108 ? 9.039 -8.938 4.859 1 94.12 108 GLY A C 1
ATOM 875 O O . GLY A 1 108 ? 8.25 -9.594 5.551 1 94.12 108 GLY A O 1
ATOM 876 N N . SER A 1 109 ? 8.688 -7.785 4.34 1 96.62 109 SER A N 1
ATOM 877 C CA . SER A 1 109 ? 7.32 -7.277 4.461 1 96.62 109 SER A CA 1
ATOM 878 C C . SER A 1 109 ? 6.344 -8.117 3.643 1 96.62 109 SER A C 1
ATOM 880 O O . SER A 1 109 ? 6.758 -8.883 2.768 1 96.62 109 SER A O 1
ATOM 882 N N . ILE A 1 110 ? 5.055 -7.98 3.961 1 96.94 110 ILE A N 1
ATOM 883 C CA . ILE A 1 110 ? 4.02 -8.742 3.271 1 96.94 110 ILE A CA 1
ATOM 884 C C . ILE A 1 110 ? 3.129 -7.797 2.467 1 96.94 110 ILE A C 1
ATOM 886 O O . ILE A 1 110 ? 2.65 -6.789 2.99 1 96.94 110 ILE A O 1
ATOM 890 N N . THR A 1 111 ? 3.023 -8.023 1.25 1 98.06 111 THR A N 1
ATOM 891 C CA . THR A 1 111 ? 2.064 -7.387 0.357 1 98.06 111 THR A CA 1
ATOM 892 C C . THR A 1 111 ? 0.999 -8.383 -0.096 1 98.06 111 THR A C 1
ATOM 894 O O . THR A 1 111 ? 1.319 -9.5 -0.504 1 98.06 111 THR A O 1
ATOM 897 N N . TRP A 1 112 ? -0.304 -7.91 0.012 1 97.25 112 TRP A N 1
ATOM 898 C CA . TRP A 1 112 ? -1.406 -8.836 -0.228 1 97.25 112 TRP A CA 1
ATOM 899 C C . TRP A 1 112 ? -2.326 -8.312 -1.328 1 97.25 112 TRP A C 1
ATOM 901 O O . TRP A 1 112 ? -2.969 -7.273 -1.167 1 97.25 112 TRP A O 1
ATOM 911 N N . LEU A 1 113 ? -2.381 -9.094 -2.396 1 96.75 113 LEU A N 1
ATOM 912 C CA . LEU A 1 113 ? -3.27 -8.82 -3.52 1 96.75 113 LEU A CA 1
ATOM 913 C C . LEU A 1 113 ? -4.359 -9.883 -3.623 1 96.75 113 LEU A C 1
ATOM 915 O O . LEU A 1 113 ? -4.102 -11.062 -3.398 1 96.75 113 LEU A O 1
ATOM 919 N N . THR A 1 114 ? -5.535 -9.43 -3.926 1 94.62 114 THR A N 1
ATOM 920 C CA . THR A 1 114 ? -6.625 -10.336 -4.277 1 94.62 114 THR A CA 1
ATOM 921 C C . THR A 1 114 ? -7.066 -10.117 -5.723 1 94.62 114 THR A C 1
ATOM 923 O O . THR A 1 114 ? -7.379 -8.992 -6.117 1 94.62 114 THR A O 1
ATOM 926 N N . VAL A 1 115 ? -7.039 -11.188 -6.422 1 92.5 115 VAL A N 1
ATOM 927 C CA . VAL A 1 115 ? -7.473 -11.148 -7.812 1 92.5 115 VAL A CA 1
ATOM 928 C C . VAL A 1 115 ? -8.789 -11.906 -7.965 1 92.5 115 VAL A C 1
ATOM 930 O O . VAL A 1 115 ? -8.844 -13.117 -7.734 1 92.5 115 VAL A O 1
ATOM 933 N N . ARG A 1 116 ? -9.734 -11.211 -8.391 1 88.5 116 ARG A N 1
ATOM 934 C CA . ARG A 1 116 ? -11.047 -11.82 -8.578 1 88.5 116 ARG A CA 1
ATOM 935 C C . ARG A 1 116 ? -11.172 -12.461 -9.953 1 88.5 116 ARG A C 1
ATOM 937 O O . ARG A 1 116 ? -10.406 -12.133 -10.867 1 88.5 116 ARG A O 1
ATOM 944 N N . PRO A 1 117 ? -12.117 -13.375 -10.109 1 84.38 117 PRO A N 1
ATOM 945 C CA . PRO A 1 117 ? -12.273 -14.062 -11.391 1 84.38 117 PRO A CA 1
ATOM 946 C C . PRO A 1 117 ? -12.539 -13.094 -12.547 1 84.38 117 PRO A C 1
ATOM 948 O O . PRO A 1 117 ? -12.164 -13.375 -13.688 1 84.38 117 PRO A O 1
ATOM 951 N N . ASN A 1 118 ? -13.164 -11.992 -12.305 1 81.69 118 ASN A N 1
ATOM 952 C CA . ASN A 1 118 ? -13.477 -11.031 -13.359 1 81.69 118 ASN A CA 1
ATOM 953 C C . ASN A 1 118 ? -12.289 -10.133 -13.672 1 81.69 118 ASN A C 1
ATOM 955 O O . ASN A 1 118 ? -12.391 -9.227 -14.5 1 81.69 118 ASN A O 1
ATOM 959 N N . GLY A 1 119 ? -11.219 -10.391 -12.992 1 79.88 119 GLY A N 1
ATOM 960 C CA . GLY A 1 119 ? -10 -9.648 -13.281 1 79.88 119 GLY A CA 1
ATOM 961 C C . GLY A 1 119 ? -9.797 -8.453 -12.375 1 79.88 119 GLY A C 1
ATOM 962 O O . GLY A 1 119 ? -8.75 -7.809 -12.406 1 79.88 119 GLY A O 1
ATOM 963 N N . ARG A 1 120 ? -10.773 -8.141 -11.547 1 86.06 120 ARG A N 1
ATOM 964 C CA . ARG A 1 120 ? -10.609 -7.043 -10.602 1 86.06 120 ARG A CA 1
ATOM 965 C C . ARG A 1 120 ? -9.617 -7.406 -9.5 1 86.06 120 ARG A C 1
ATOM 967 O O . ARG A 1 120 ? -9.609 -8.539 -9.016 1 86.06 120 ARG A O 1
ATOM 974 N N . VAL A 1 121 ? -8.852 -6.398 -9.242 1 91.25 121 VAL A N 1
ATOM 975 C CA . VAL A 1 121 ? -7.816 -6.633 -8.234 1 91.25 121 VAL A CA 1
ATOM 976 C C . VAL A 1 121 ? -8.008 -5.676 -7.062 1 91.25 121 VAL A C 1
ATOM 978 O O . VAL A 1 121 ? -8.398 -4.52 -7.254 1 91.25 121 VAL A O 1
ATOM 981 N N . ALA A 1 122 ? -7.754 -6.188 -5.895 1 94 122 ALA A N 1
ATOM 982 C CA . ALA A 1 122 ? -7.742 -5.367 -4.688 1 94 122 ALA A CA 1
ATOM 983 C C . ALA A 1 122 ? -6.422 -5.504 -3.939 1 94 122 ALA A C 1
ATOM 985 O O . ALA A 1 122 ? -5.953 -6.621 -3.693 1 94 122 ALA A O 1
ATOM 986 N N . LEU A 1 123 ? -5.855 -4.398 -3.697 1 97.19 123 LEU A N 1
ATOM 987 C CA . LEU A 1 123 ? -4.688 -4.383 -2.82 1 97.19 123 LEU A CA 1
ATOM 988 C C . LEU A 1 123 ? -5.109 -4.297 -1.357 1 97.19 123 LEU A C 1
ATOM 990 O O . LEU A 1 123 ? -5.594 -3.258 -0.906 1 97.19 123 LEU A O 1
ATOM 994 N N . ARG A 1 124 ? -4.84 -5.324 -0.625 1 96.19 124 ARG A N 1
ATOM 995 C CA . ARG A 1 124 ? -5.309 -5.398 0.756 1 96.19 124 ARG A CA 1
ATOM 996 C C . ARG A 1 124 ? -4.277 -4.809 1.715 1 96.19 124 ARG A C 1
ATOM 998 O O . ARG A 1 124 ? -4.637 -4.301 2.779 1 96.19 124 ARG A O 1
ATOM 1005 N N . SER A 1 125 ? -3.074 -4.934 1.366 1 97.19 125 SER A N 1
ATOM 1006 C CA . SER A 1 125 ? -1.977 -4.34 2.123 1 97.19 125 SER A CA 1
ATOM 1007 C C . SER A 1 125 ? -0.711 -4.238 1.278 1 97.19 125 SER A C 1
ATOM 1009 O O . SER A 1 125 ? -0.482 -5.066 0.394 1 97.19 125 SER A O 1
ATOM 1011 N N . LEU A 1 126 ? 0.05 -3.242 1.561 1 98.25 126 LEU A N 1
ATOM 1012 C CA . LEU A 1 126 ? 1.355 -3.059 0.937 1 98.25 126 LEU A CA 1
ATOM 1013 C C . LEU A 1 126 ? 2.439 -2.863 1.991 1 98.25 126 LEU A C 1
ATOM 1015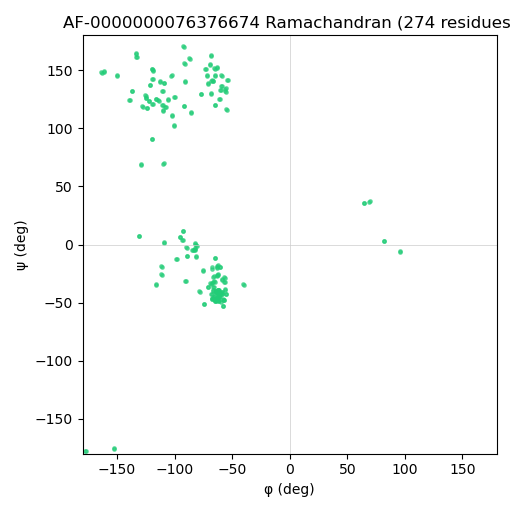 O O . LEU A 1 126 ? 2.375 -1.924 2.787 1 98.25 126 LEU A O 1
ATOM 1019 N N . GLY A 1 127 ? 3.447 -3.812 2.02 1 97.56 127 GLY A N 1
ATOM 1020 C CA . GLY A 1 127 ? 4.602 -3.639 2.887 1 97.56 127 GLY A CA 1
ATOM 1021 C C . GLY A 1 127 ? 4.266 -3.775 4.359 1 97.56 127 GLY A C 1
ATOM 1022 O O . GLY A 1 127 ? 4.738 -2.99 5.184 1 97.56 127 GLY A O 1
ATOM 1023 N N . ASP A 1 128 ? 3.369 -4.676 4.707 1 97 128 ASP A N 1
ATOM 1024 C CA . ASP A 1 128 ? 3.004 -4.926 6.098 1 97 128 ASP A CA 1
ATOM 1025 C C . ASP A 1 128 ? 4.188 -5.484 6.883 1 97 128 ASP A C 1
ATOM 1027 O O . ASP A 1 128 ? 4.73 -6.535 6.535 1 97 128 ASP A O 1
ATOM 1031 N N . THR A 1 129 ? 4.582 -4.77 7.914 1 96.31 129 THR A N 1
ATOM 1032 C CA . THR A 1 129 ? 5.707 -5.195 8.742 1 96.31 129 THR A CA 1
ATOM 1033 C C . THR A 1 129 ? 5.34 -5.141 10.219 1 96.31 129 THR A C 1
ATOM 1035 O O . THR A 1 129 ? 6.203 -5.301 11.086 1 96.31 129 THR A O 1
ATOM 1038 N N . GLY A 1 130 ? 4.094 -4.891 10.531 1 93.38 130 GLY A N 1
ATOM 1039 C CA . GLY A 1 130 ? 3.658 -4.719 11.914 1 93.38 130 GLY A CA 1
ATOM 1040 C C . GLY A 1 130 ? 3.908 -5.941 12.773 1 93.38 130 GLY A C 1
ATOM 1041 O 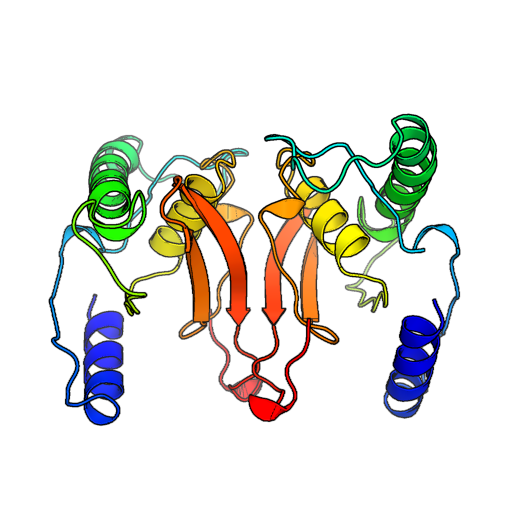O . GLY A 1 130 ? 3.936 -5.844 14 1 93.38 130 GLY A O 1
ATOM 1042 N N . PHE A 1 131 ? 4.086 -7.039 12.156 1 92.5 131 PHE A N 1
ATOM 1043 C CA . PHE A 1 131 ? 4.316 -8.289 12.875 1 92.5 131 PHE A CA 1
ATOM 1044 C C . PHE A 1 131 ? 5.773 -8.398 13.305 1 92.5 131 PHE A C 1
ATOM 1046 O O . PHE A 1 131 ? 6.125 -9.273 14.102 1 92.5 131 PHE A O 1
ATOM 1053 N N . MET A 1 132 ? 6.691 -7.508 12.82 1 93.88 132 MET A N 1
ATOM 1054 C CA . MET A 1 132 ? 8.109 -7.508 13.164 1 93.88 132 MET A CA 1
ATOM 1055 C C . MET A 1 132 ? 8.422 -6.414 14.18 1 93.88 132 MET A C 1
ATOM 1057 O O . MET A 1 132 ? 7.84 -5.328 14.133 1 93.88 132 MET A O 1
ATOM 1061 N N . PRO A 1 133 ? 9.398 -6.715 15.086 1 93.69 133 PRO A N 1
ATOM 1062 C CA . PRO A 1 133 ? 9.844 -5.625 15.961 1 93.69 133 PRO A CA 1
ATOM 1063 C C . PRO A 1 133 ? 10.531 -4.5 15.195 1 93.69 133 PRO A C 1
ATOM 1065 O O . PRO A 1 133 ? 11.25 -4.758 14.227 1 93.69 133 PRO A O 1
ATOM 1068 N N . PRO A 1 134 ? 10.328 -3.27 15.664 1 90.81 134 PRO A N 1
ATOM 1069 C CA . PRO A 1 134 ? 10.867 -2.113 14.953 1 90.81 134 PRO A CA 1
ATOM 1070 C C . PRO A 1 134 ? 12.383 -2.193 14.758 1 90.81 134 PRO A C 1
ATOM 1072 O O . PRO A 1 134 ? 12.906 -1.727 13.742 1 90.81 134 PRO A O 1
ATOM 1075 N N . ASP A 1 135 ? 13.102 -2.787 15.648 1 94.25 135 ASP A N 1
ATOM 1076 C CA . ASP A 1 135 ? 14.562 -2.805 15.586 1 94.25 135 ASP A CA 1
ATOM 1077 C C . ASP A 1 135 ? 15.062 -3.877 14.625 1 94.25 135 ASP A C 1
ATOM 1079 O O . ASP A 1 135 ? 16.266 -3.998 14.391 1 94.25 135 ASP A O 1
ATOM 1083 N N . LYS A 1 136 ? 14.133 -4.59 14.047 1 94.12 136 LYS A N 1
ATOM 1084 C CA . LYS A 1 136 ? 14.508 -5.629 13.094 1 94.12 136 LYS A CA 1
ATOM 1085 C C . LYS A 1 136 ? 14.125 -5.23 11.672 1 94.12 136 LYS A C 1
ATOM 1087 O O . LYS A 1 136 ? 14.312 -6.008 10.734 1 94.12 136 LYS A O 1
ATOM 1092 N N . LEU A 1 137 ? 13.586 -4.059 11.555 1 93.5 137 LEU A N 1
ATOM 1093 C CA . LEU A 1 137 ? 13.195 -3.582 10.234 1 93.5 137 LEU A CA 1
ATOM 1094 C C . LEU A 1 137 ? 14.414 -3.115 9.445 1 93.5 137 LEU A C 1
ATOM 1096 O O . LEU A 1 137 ? 15.281 -2.426 9.984 1 93.5 137 LEU A O 1
ATOM 1100 N N . THR A 1 138 ? 14.578 -3.578 8.227 1 92 138 THR A N 1
ATOM 1101 C CA . THR A 1 138 ? 15.641 -3.164 7.312 1 92 138 THR A CA 1
ATOM 1102 C C . THR A 1 138 ? 15.07 -2.877 5.926 1 92 138 THR A C 1
ATOM 1104 O O . THR A 1 138 ? 13.953 -3.289 5.609 1 92 138 THR A O 1
ATOM 1107 N N . ARG A 1 139 ? 15.992 -2.148 5.137 1 88.56 139 ARG A N 1
ATOM 1108 C CA . ARG A 1 139 ? 15.547 -1.812 3.789 1 88.56 139 ARG A CA 1
ATOM 1109 C C . ARG A 1 139 ? 16.672 -2.004 2.777 1 88.56 139 ARG A C 1
ATOM 1111 O O . ARG A 1 139 ? 17.844 -1.921 3.129 1 88.56 139 ARG A O 1
ATOM 1118 N N . MET B 1 1 ? -18.203 10.227 12.492 1 76.81 1 MET B N 1
ATOM 1119 C CA . MET B 1 1 ? -16.797 10.367 12.812 1 76.81 1 MET B CA 1
ATOM 1120 C C . MET B 1 1 ? -16.516 9.945 14.25 1 76.81 1 MET B C 1
ATOM 1122 O O . MET B 1 1 ? -15.438 10.211 14.781 1 76.81 1 MET B O 1
ATOM 1126 N N . THR B 1 2 ? -17.422 9.297 14.797 1 84.38 2 THR B N 1
ATOM 1127 C CA . THR B 1 2 ? -17.312 8.898 16.203 1 84.38 2 THR B CA 1
ATOM 1128 C C . THR B 1 2 ? -16.141 7.941 16.406 1 84.38 2 THR B C 1
ATOM 1130 O O . THR B 1 2 ? -15.336 8.133 17.312 1 84.38 2 THR B O 1
ATOM 1133 N N . ARG B 1 3 ? -16.047 7.02 15.578 1 87.88 3 ARG B N 1
ATOM 1134 C CA . ARG B 1 3 ? -14.984 6.031 15.727 1 87.88 3 ARG B CA 1
ATOM 1135 C C . ARG B 1 3 ? -13.609 6.684 15.609 1 87.88 3 ARG B C 1
ATOM 1137 O O . ARG B 1 3 ? -12.688 6.328 16.344 1 87.88 3 ARG B O 1
ATOM 1144 N N . ALA B 1 4 ? -13.453 7.645 14.695 1 90.62 4 ALA B N 1
ATOM 1145 C CA . ALA B 1 4 ? -12.188 8.352 14.531 1 90.62 4 ALA B CA 1
ATOM 1146 C C . ALA B 1 4 ? -11.844 9.156 15.773 1 90.62 4 ALA B C 1
ATOM 1148 O O . ALA B 1 4 ? -10.688 9.18 16.203 1 90.62 4 ALA B O 1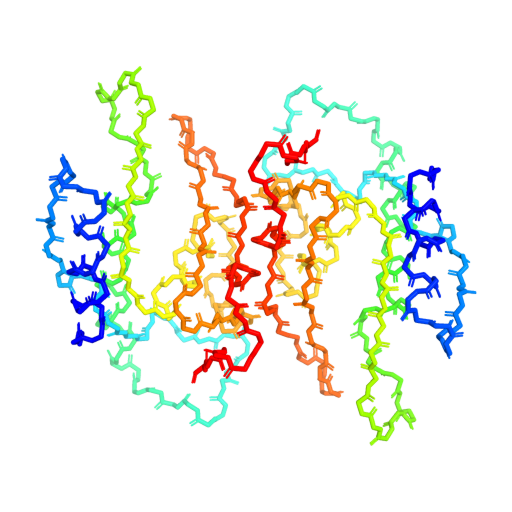
ATOM 1149 N N . LYS B 1 5 ? -12.883 9.773 16.312 1 91.38 5 LYS B N 1
ATOM 1150 C CA . LYS B 1 5 ? -12.672 10.555 17.531 1 91.38 5 LYS B CA 1
ATOM 1151 C C . LYS B 1 5 ? -12.266 9.664 18.703 1 91.38 5 LYS B C 1
ATOM 1153 O O . LYS B 1 5 ? -11.367 10.008 19.469 1 91.38 5 LYS B O 1
ATOM 1158 N N . GLU B 1 6 ? -12.945 8.562 18.844 1 93.25 6 GLU B N 1
ATOM 1159 C CA . GLU B 1 6 ? -12.625 7.613 19.906 1 93.25 6 GLU B CA 1
ATOM 1160 C C . GLU B 1 6 ? -11.203 7.086 19.75 1 93.25 6 GLU B C 1
ATOM 1162 O O . GLU B 1 6 ? -10.461 7.004 20.734 1 93.25 6 GLU B O 1
ATOM 1167 N N . THR B 1 7 ? -10.828 6.727 18.562 1 94.06 7 THR B N 1
ATOM 1168 C CA . THR B 1 7 ? -9.477 6.238 18.297 1 94.06 7 THR B CA 1
ATOM 1169 C C . THR B 1 7 ? -8.445 7.305 18.641 1 94.06 7 THR B C 1
ATOM 1171 O O . THR B 1 7 ? -7.426 7.004 19.281 1 94.06 7 THR B O 1
ATOM 1174 N N . THR B 1 8 ? -8.734 8.531 18.266 1 94.25 8 THR B N 1
ATOM 1175 C CA . THR B 1 8 ? -7.812 9.625 18.562 1 94.25 8 THR B CA 1
ATOM 1176 C C . THR B 1 8 ? -7.641 9.805 20.062 1 94.25 8 THR B C 1
ATOM 1178 O O . THR B 1 8 ? -6.523 10.023 20.547 1 94.25 8 THR B O 1
ATOM 1181 N N . ALA B 1 9 ? -8.742 9.68 20.719 1 94.12 9 ALA B N 1
ATOM 1182 C CA . ALA B 1 9 ? -8.695 9.836 22.172 1 94.12 9 ALA B CA 1
ATOM 1183 C C . ALA B 1 9 ? -7.809 8.773 22.812 1 94.12 9 ALA B C 1
ATOM 1185 O O . ALA B 1 9 ? -7.059 9.062 23.75 1 94.12 9 ALA B O 1
ATOM 1186 N N . ILE B 1 10 ? -7.855 7.613 22.359 1 95.12 10 ILE B N 1
ATOM 1187 C CA . ILE B 1 10 ? -7.043 6.516 22.875 1 95.12 10 ILE B CA 1
ATOM 1188 C C . ILE B 1 10 ? -5.57 6.77 22.547 1 95.12 10 ILE B C 1
ATOM 1190 O O . ILE B 1 10 ? -4.707 6.637 23.422 1 95.12 10 ILE B O 1
ATOM 1194 N N . ILE B 1 11 ? -5.281 7.148 21.281 1 94.75 11 ILE B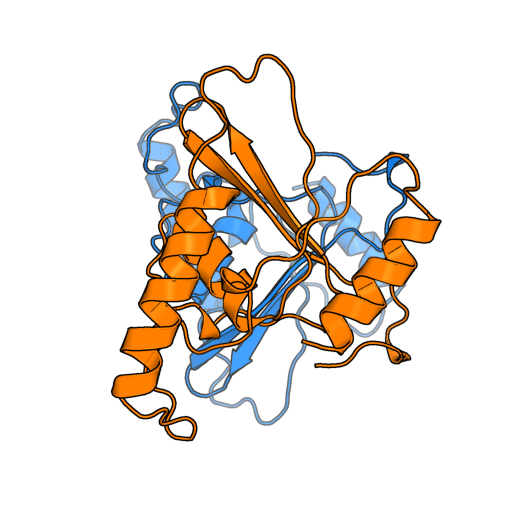 N 1
ATOM 1195 C CA . ILE B 1 11 ? -3.914 7.414 20.844 1 94.75 11 ILE B CA 1
ATOM 1196 C C . ILE B 1 11 ? -3.305 8.523 21.688 1 94.75 11 ILE B C 1
ATOM 1198 O O . ILE B 1 11 ? -2.143 8.438 22.094 1 94.75 11 ILE B O 1
ATOM 1202 N N . SER B 1 12 ? -4.102 9.523 21.969 1 94.62 12 SER B N 1
ATOM 1203 C CA . SER B 1 12 ? -3.619 10.695 22.688 1 94.62 12 SER B CA 1
ATOM 1204 C C . SER B 1 12 ? -3.16 10.328 24.094 1 94.62 12 SER B C 1
ATOM 1206 O O . SER B 1 12 ? -2.295 11 24.656 1 94.62 12 SER B O 1
ATOM 1208 N N . LYS B 1 13 ? -3.699 9.281 24.656 1 96.06 13 LYS B N 1
ATOM 1209 C CA . LYS B 1 13 ? -3.275 8.82 25.984 1 96.06 13 LYS B CA 1
ATOM 1210 C C . LYS B 1 13 ? -1.836 8.312 25.953 1 96.06 13 LYS B C 1
ATOM 1212 O O . LYS B 1 13 ? -1.129 8.375 26.953 1 96.06 13 LYS B O 1
ATOM 1217 N N . HIS B 1 14 ? -1.414 7.84 24.828 1 95.19 14 HIS B N 1
ATOM 1218 C CA . HIS B 1 14 ? -0.075 7.281 24.688 1 95.19 14 HIS B CA 1
ATOM 1219 C C . HIS B 1 14 ? 0.891 8.297 24.094 1 95.19 14 HIS B C 1
ATOM 1221 O O . HIS B 1 14 ? 2.1 8.062 24.062 1 95.19 14 HIS B O 1
ATOM 1227 N N . LEU B 1 15 ? 0.35 9.406 23.562 1 95.06 15 LEU B N 1
ATOM 1228 C CA . LEU B 1 15 ? 1.139 10.516 23.031 1 95.06 15 LEU B CA 1
ATOM 1229 C C . LEU B 1 15 ? 0.676 11.844 23.625 1 95.06 15 LEU B C 1
ATOM 1231 O O . LEU B 1 15 ? 0.214 12.727 22.906 1 95.06 15 LEU B O 1
ATOM 1235 N N . PRO B 1 16 ? 0.947 11.969 24.875 1 93.38 16 PRO B N 1
ATOM 1236 C CA . PRO B 1 16 ? 0.367 13.109 25.594 1 93.38 16 PRO B CA 1
ATOM 1237 C C . PRO B 1 16 ? 0.938 14.445 25.141 1 93.38 16 PRO B C 1
ATOM 1239 O O . PRO B 1 16 ? 0.285 15.484 25.281 1 93.38 16 PRO B O 1
ATOM 1242 N N . ASP B 1 17 ? 2.084 14.508 24.5 1 94 17 ASP B N 1
ATOM 1243 C CA . ASP B 1 17 ? 2.729 15.766 24.125 1 94 17 ASP B CA 1
ATOM 1244 C C . ASP B 1 17 ? 2.338 16.172 22.703 1 94 17 ASP B C 1
ATOM 1246 O O . ASP B 1 17 ? 2.807 17.203 22.203 1 94 17 ASP B O 1
ATOM 1250 N N . VAL B 1 18 ? 1.487 15.406 22.141 1 93.19 18 VAL B N 1
ATOM 1251 C CA . VAL B 1 18 ? 1.086 15.703 20.766 1 93.19 18 VAL B CA 1
ATOM 1252 C C . VAL B 1 18 ? -0.257 16.422 20.766 1 93.19 18 VAL B C 1
ATOM 1254 O O . VAL B 1 18 ? -1.208 15.992 21.406 1 93.19 18 VAL B O 1
ATOM 1257 N N . GLU B 1 19 ? -0.272 17.547 20.109 1 93.06 19 GLU B N 1
ATOM 1258 C CA . GLU B 1 19 ? -1.499 18.344 20.016 1 93.06 19 GLU B CA 1
ATOM 1259 C C . GLU B 1 19 ? -2.562 17.609 19.203 1 93.06 19 GLU B C 1
ATOM 1261 O O . GLU B 1 19 ? -2.252 16.984 18.188 1 93.06 19 GLU B O 1
ATOM 1266 N N . ILE B 1 20 ? -3.828 17.703 19.656 1 92.88 20 ILE B N 1
ATOM 1267 C CA . ILE B 1 20 ? -4.961 17.094 18.953 1 92.88 20 ILE B CA 1
ATOM 1268 C C . ILE B 1 20 ? -5.77 18.172 18.25 1 92.88 20 ILE B C 1
ATOM 1270 O O . ILE B 1 20 ? -6.164 19.172 18.859 1 92.88 20 ILE B O 1
ATOM 1274 N N . VAL B 1 21 ? -5.949 18.031 17.016 1 90.69 21 VAL B N 1
ATOM 1275 C CA . VAL B 1 21 ? -6.75 18.953 16.219 1 90.69 21 VAL B CA 1
ATOM 1276 C C . VAL B 1 21 ? -7.84 18.203 15.469 1 90.69 21 VAL B C 1
ATOM 1278 O O . VAL B 1 21 ? -7.57 17.172 14.844 1 90.69 21 VAL B O 1
ATOM 1281 N N . SER B 1 22 ? -9.094 18.625 15.586 1 90.56 22 SER B N 1
ATOM 1282 C CA . SER B 1 22 ? -10.195 18.062 14.812 1 90.56 22 SER B CA 1
ATOM 1283 C C . SER B 1 22 ? -10.391 18.828 13.5 1 90.56 22 SER B C 1
ATOM 1285 O O . SER B 1 22 ? -10.289 20.047 13.469 1 90.56 22 SER B O 1
ATOM 1287 N N . CYS B 1 23 ? -10.672 18.109 12.453 1 89.69 23 CYS B N 1
ATOM 1288 C CA . CYS B 1 23 ? -10.844 18.734 11.141 1 89.69 23 CYS B CA 1
ATOM 1289 C C . CYS B 1 23 ? -12.008 18.094 10.391 1 89.69 23 CYS B C 1
ATOM 1291 O O . CYS B 1 23 ? -11.953 16.922 10.031 1 89.69 23 CYS B O 1
ATOM 1293 N N . ASP B 1 24 ? -12.961 18.891 9.969 1 90.5 24 ASP B N 1
ATOM 1294 C CA . ASP B 1 24 ? -14.156 18.406 9.289 1 90.5 24 ASP B CA 1
ATOM 1295 C C . ASP B 1 24 ? -13.852 18.016 7.848 1 90.5 24 ASP B C 1
ATOM 1297 O O . ASP B 1 24 ? -14.625 17.281 7.227 1 90.5 24 ASP B O 1
ATOM 1301 N N . LEU B 1 25 ? -12.828 18.531 7.332 1 90.81 25 LEU B N 1
ATOM 1302 C CA . LEU B 1 25 ? -12.469 18.203 5.957 1 90.81 25 LEU B CA 1
ATOM 1303 C C . LEU B 1 25 ? -12.156 16.719 5.812 1 90.81 25 LEU B C 1
ATOM 1305 O O . LEU B 1 25 ? -12.195 16.172 4.703 1 90.81 25 LEU B O 1
ATOM 1309 N N . LEU B 1 26 ? -11.883 16.031 6.934 1 92.06 26 LEU B N 1
ATOM 1310 C CA . LEU B 1 26 ? -11.422 14.641 6.922 1 92.06 26 LEU B CA 1
ATOM 1311 C C . LEU B 1 26 ? -12.586 13.68 7.094 1 92.06 26 LEU B C 1
ATOM 1313 O O . LEU B 1 26 ? -12.398 12.461 7.141 1 92.06 26 LEU B O 1
ATOM 1317 N N . ARG B 1 27 ? -13.727 14.18 7.094 1 89.38 27 ARG B N 1
ATOM 1318 C CA . ARG B 1 27 ? -14.898 13.328 7.289 1 89.38 27 ARG B CA 1
ATOM 1319 C C . ARG B 1 27 ? -15.07 12.359 6.125 1 89.38 27 ARG B C 1
ATOM 1321 O O . ARG B 1 27 ? -14.648 12.648 5 1 89.38 27 ARG B O 1
ATOM 1328 N N . GLU B 1 28 ? -15.68 11.266 6.527 1 86.88 28 GLU B N 1
ATOM 1329 C CA . GLU B 1 28 ? -15.906 10.242 5.512 1 86.88 28 GLU B CA 1
ATOM 1330 C C . GLU B 1 28 ? -16.75 10.781 4.363 1 86.88 28 GLU B C 1
ATOM 1332 O O . GLU B 1 28 ? -17.609 11.641 4.566 1 86.88 28 GLU B O 1
ATOM 1337 N N . GLY B 1 29 ? -16.453 10.32 3.184 1 87.94 29 GLY B N 1
ATOM 1338 C CA . GLY B 1 29 ? -17.188 10.672 1.979 1 87.94 29 GLY B CA 1
ATOM 1339 C C . GLY B 1 29 ? -16.688 9.953 0.74 1 87.94 29 GLY B C 1
ATOM 1340 O O . GLY B 1 29 ? -15.898 9.016 0.839 1 87.94 29 GLY B O 1
ATOM 1341 N N . ALA B 1 30 ? -17.297 10.281 -0.366 1 88.94 30 ALA B N 1
ATOM 1342 C CA . ALA B 1 30 ? -16.906 9.734 -1.664 1 88.94 30 ALA B CA 1
ATOM 1343 C C . ALA B 1 30 ? -16.062 10.727 -2.453 1 88.94 30 ALA B C 1
ATOM 1345 O O . ALA B 1 30 ? -16.578 11.672 -3.035 1 88.94 30 ALA B O 1
ATOM 1346 N N . PRO B 1 31 ? -14.797 10.445 -2.434 1 91.5 31 PRO B N 1
ATOM 1347 C CA . PRO B 1 31 ? -13.906 11.469 -2.982 1 91.5 31 PRO B CA 1
ATOM 1348 C C . PRO B 1 31 ? -14.086 11.672 -4.484 1 91.5 31 PRO B C 1
ATOM 1350 O O . PRO B 1 31 ? -13.977 12.797 -4.98 1 91.5 31 PRO B O 1
ATOM 1353 N N . ILE B 1 32 ? -14.273 10.641 -5.238 1 91.19 32 ILE B N 1
ATOM 1354 C CA . ILE B 1 32 ? -14.375 10.703 -6.691 1 91.19 32 ILE B CA 1
ATOM 1355 C C . ILE B 1 32 ? -15.008 9.414 -7.215 1 91.19 32 ILE B C 1
ATOM 1357 O O . ILE B 1 32 ? -14.844 8.344 -6.625 1 91.19 32 ILE B O 1
ATOM 1361 N N . GLU B 1 33 ? -15.734 9.578 -8.281 1 87.94 33 GLU B N 1
ATOM 1362 C CA . GLU B 1 33 ? -16.328 8.383 -8.875 1 87.94 33 GLU B CA 1
ATOM 1363 C C . GLU B 1 33 ? -15.25 7.387 -9.305 1 87.94 33 GLU B C 1
ATOM 1365 O O . GLU B 1 33 ? -14.336 7.742 -10.055 1 87.94 33 GLU B O 1
ATOM 1370 N N . PRO B 1 34 ? -15.398 6.188 -8.805 1 86.69 34 PRO B N 1
ATOM 1371 C CA . PRO B 1 34 ? -14.367 5.199 -9.141 1 86.69 34 PRO B CA 1
ATOM 1372 C C . PRO B 1 34 ? -14.453 4.734 -10.594 1 86.69 34 PRO B C 1
ATOM 1374 O O . PRO B 1 34 ? -15.539 4.707 -11.172 1 86.69 34 PRO B O 1
ATOM 1377 N N . ILE B 1 35 ? -13.328 4.461 -11.234 1 82.62 35 ILE B N 1
ATOM 1378 C CA . ILE B 1 35 ? -13.203 3.812 -12.531 1 82.62 35 ILE B CA 1
ATOM 1379 C C . ILE B 1 35 ? -12.422 2.512 -12.391 1 82.62 35 ILE B C 1
ATOM 1381 O O . ILE B 1 35 ? -11.25 2.523 -11.992 1 82.62 35 ILE B O 1
ATOM 1385 N N . PRO B 1 36 ? -13.039 1.375 -12.766 1 77.94 36 PRO B N 1
ATOM 1386 C CA . PRO B 1 36 ? -14.391 1.174 -13.297 1 77.94 36 PRO B CA 1
ATOM 1387 C C . PRO B 1 36 ? -15.477 1.426 -12.25 1 77.94 36 PRO B C 1
ATOM 1389 O O . PRO B 1 36 ? -15.211 1.352 -11.047 1 77.94 36 PRO B O 1
ATOM 1392 N N . PRO B 1 37 ? -16.688 1.768 -12.797 1 73.62 37 PRO B N 1
ATOM 1393 C CA . PRO B 1 37 ? -17.781 2.037 -11.859 1 73.62 37 PRO B CA 1
ATOM 1394 C C . PRO B 1 37 ? -18.25 0.785 -11.117 1 73.62 37 PRO B C 1
ATOM 1396 O O . PRO B 1 37 ? -18.109 -0.328 -11.633 1 73.62 37 PRO B O 1
ATOM 1399 N N . ILE B 1 38 ? -18.516 1.114 -9.844 1 67.69 38 ILE B N 1
ATOM 1400 C CA . ILE B 1 38 ? -19.047 0.003 -9.062 1 67.69 38 ILE B CA 1
ATOM 1401 C C . ILE B 1 38 ? -20.578 0.02 -9.117 1 67.69 38 ILE B C 1
ATOM 1403 O O . ILE B 1 38 ? -21.203 1.055 -8.875 1 67.69 38 ILE B O 1
ATOM 1407 N N . SER B 1 39 ? -21.047 -1.048 -9.641 1 60.38 39 SER B N 1
ATOM 1408 C CA . SER B 1 39 ? -22.484 -1.169 -9.898 1 60.38 39 SER B CA 1
ATOM 1409 C C . SER B 1 39 ? -23.297 -0.96 -8.625 1 60.38 39 SER B C 1
ATOM 1411 O O . SER B 1 39 ? -24.344 -0.314 -8.656 1 60.38 39 SER B O 1
ATOM 1413 N N . HIS B 1 40 ? -22.797 -1.452 -7.574 1 62.97 40 HIS B N 1
ATOM 1414 C CA . HIS B 1 40 ? -23.672 -1.496 -6.402 1 62.97 40 HIS B CA 1
ATOM 1415 C C . HIS B 1 40 ? -23.562 -0.214 -5.586 1 62.97 40 HIS B C 1
ATOM 1417 O O . HIS B 1 40 ? -24.312 -0.017 -4.625 1 62.97 40 HIS B O 1
ATOM 1423 N N . TRP B 1 41 ? -22.641 0.58 -5.895 1 58.34 41 TRP B N 1
ATOM 1424 C CA . TRP B 1 41 ? -22.438 1.823 -5.156 1 58.34 41 TRP B CA 1
ATOM 1425 C C . TRP B 1 41 ? -22.594 3.031 -6.074 1 58.34 41 TRP B C 1
ATOM 1427 O O . TRP B 1 41 ? -21.766 3.268 -6.953 1 58.34 41 TRP B O 1
ATOM 1437 N N . LYS B 1 42 ? -23.844 3.527 -6.148 1 61.66 42 LYS B N 1
ATOM 1438 C CA . LYS B 1 42 ? -24.094 4.684 -7.004 1 61.66 42 LYS B CA 1
ATOM 1439 C C . LYS B 1 42 ? -24.391 5.93 -6.172 1 61.66 42 LYS B C 1
ATOM 1441 O O . LYS B 1 42 ? -25.547 6.301 -5.996 1 61.66 42 LYS B O 1
ATOM 1446 N N . PRO B 1 43 ? -23.219 6.348 -5.496 1 63.28 43 PRO B N 1
ATOM 1447 C CA . PRO B 1 43 ? -23.516 7.652 -4.898 1 63.28 43 PRO B CA 1
ATOM 1448 C C . PRO B 1 43 ? -24.031 8.664 -5.914 1 63.28 43 PRO B C 1
ATOM 1450 O O . PRO B 1 43 ? -23.766 8.531 -7.113 1 63.28 43 PRO B O 1
ATOM 1453 N N . GLU B 1 44 ? -24.969 9.445 -5.48 1 68.56 44 GLU B N 1
ATOM 1454 C CA . GLU B 1 44 ? -25.406 10.523 -6.363 1 68.56 44 GLU B CA 1
ATOM 1455 C C . GLU B 1 44 ? -24.25 11.406 -6.789 1 68.56 44 GLU B C 1
ATOM 1457 O O . GLU B 1 44 ? -23.297 11.617 -6.02 1 68.56 44 GLU B O 1
ATOM 1462 N N . ALA B 1 45 ? -24.234 11.68 -8.031 1 68.69 45 ALA B N 1
ATOM 1463 C CA . ALA B 1 45 ? -23.219 12.539 -8.625 1 68.69 45 ALA B CA 1
ATOM 1464 C C . ALA B 1 45 ? -22.906 13.727 -7.719 1 68.69 45 ALA B C 1
ATOM 1466 O O . ALA B 1 45 ? -21.75 14.141 -7.605 1 68.69 45 ALA B O 1
ATOM 1467 N N . MET B 1 46 ? -23.875 14.195 -7.031 1 70.81 46 MET B N 1
ATOM 1468 C CA . MET B 1 46 ? -23.734 15.367 -6.176 1 70.81 46 MET B CA 1
ATOM 1469 C C . MET B 1 46 ? -22.812 15.062 -4.988 1 70.81 46 MET B C 1
ATOM 1471 O O . MET B 1 46 ? -22.031 15.906 -4.562 1 70.81 46 MET B O 1
ATOM 1475 N N . GLN B 1 47 ? -22.812 13.93 -4.531 1 79.38 47 GLN B N 1
ATOM 1476 C CA . GLN B 1 47 ? -22.016 13.531 -3.379 1 79.38 47 GLN B CA 1
ATOM 1477 C C . GLN B 1 47 ? -20.531 13.539 -3.719 1 79.38 47 GLN B C 1
ATOM 1479 O O . GLN B 1 47 ? -19.703 14 -2.92 1 79.38 47 GLN B O 1
ATOM 1484 N N . TYR B 1 48 ? -20.266 13.219 -4.887 1 84.44 48 TYR B N 1
ATOM 1485 C CA . TYR B 1 48 ? -18.875 13.227 -5.316 1 84.44 48 TYR B CA 1
ATOM 1486 C C . TYR B 1 48 ? -18.344 14.656 -5.438 1 84.44 48 TYR B C 1
ATOM 1488 O O . TYR B 1 48 ? -17.188 14.93 -5.117 1 84.44 48 TYR B O 1
ATOM 1496 N N . HIS B 1 49 ? -19.219 15.43 -5.859 1 83.5 49 HIS B N 1
ATOM 1497 C CA . HIS B 1 49 ? -18.797 16.812 -6.043 1 83.5 49 HIS B CA 1
ATOM 1498 C C . HIS B 1 49 ? -18.484 17.484 -4.703 1 83.5 49 HIS B C 1
ATOM 1500 O O . HIS B 1 49 ? -17.453 18.125 -4.543 1 83.5 49 HIS B O 1
ATOM 1506 N N . GLU B 1 50 ? -19.328 17.297 -3.795 1 87.12 50 GLU B N 1
ATOM 1507 C CA . GLU B 1 50 ? -19.156 17.938 -2.496 1 87.12 50 GLU B CA 1
ATOM 1508 C C . GLU B 1 50 ? -18.047 17.25 -1.687 1 87.12 50 GLU B C 1
ATOM 1510 O O . GLU B 1 50 ? -17.125 17.922 -1.212 1 87.12 50 GLU B O 1
ATOM 1515 N N . ASP B 1 51 ? -18.141 16.031 -1.59 1 91.25 51 ASP B N 1
ATOM 1516 C CA . ASP B 1 51 ? -17.156 15.273 -0.821 1 91.25 51 ASP B CA 1
ATOM 1517 C C . ASP B 1 51 ? -15.766 15.383 -1.451 1 91.25 51 ASP B C 1
ATOM 1519 O O . ASP B 1 51 ? -14.766 15.516 -0.743 1 91.25 51 ASP B O 1
ATOM 1523 N N . GLY B 1 52 ? -15.773 15.32 -2.734 1 92.56 52 GLY B N 1
ATOM 1524 C CA . GLY B 1 52 ? -14.516 15.391 -3.465 1 92.56 52 GLY B CA 1
ATOM 1525 C C . GLY B 1 52 ? -13.758 16.688 -3.219 1 92.56 52 GLY B C 1
ATOM 1526 O O . GLY B 1 52 ? -12.555 16.656 -2.934 1 92.56 52 GLY B O 1
ATOM 1527 N N . ALA B 1 53 ? -14.508 17.719 -3.373 1 93.25 53 ALA B N 1
ATOM 1528 C CA . ALA B 1 53 ? -13.883 19.031 -3.15 1 93.25 53 ALA B CA 1
ATOM 1529 C C . ALA B 1 53 ? -13.367 19.156 -1.72 1 93.25 53 ALA B C 1
ATOM 1531 O O . ALA B 1 53 ? -12.273 19.672 -1.492 1 93.25 53 ALA B O 1
ATOM 1532 N N . ARG B 1 54 ? -14.133 18.719 -0.833 1 93.88 54 ARG B N 1
ATOM 1533 C CA . ARG B 1 54 ? -13.766 18.781 0.579 1 93.88 54 ARG B CA 1
ATOM 1534 C C . ARG B 1 54 ? -12.539 17.922 0.865 1 93.88 54 ARG B C 1
ATOM 1536 O O . ARG B 1 54 ? -11.594 18.375 1.499 1 93.88 54 ARG B O 1
ATOM 1543 N N . ILE B 1 55 ? -12.539 16.734 0.415 1 94.56 55 ILE B N 1
ATOM 1544 C CA . ILE B 1 55 ? -11.453 15.789 0.642 1 94.56 55 ILE B CA 1
ATOM 1545 C C . ILE B 1 55 ? -10.195 16.266 -0.077 1 94.56 55 ILE B C 1
ATOM 1547 O O . ILE B 1 55 ? -9.086 16.141 0.45 1 94.56 55 ILE B O 1
ATOM 1551 N N . GLU B 1 56 ? -10.391 16.859 -1.254 1 94.75 56 GLU B N 1
ATOM 1552 C CA . GLU B 1 56 ? -9.258 17.438 -1.971 1 94.75 56 GLU B CA 1
ATOM 1553 C C . GLU B 1 56 ? -8.648 18.594 -1.189 1 94.75 56 GLU B C 1
ATOM 1555 O O . GLU B 1 56 ? -7.426 18.75 -1.136 1 94.75 56 GLU B O 1
ATOM 1560 N N . ALA B 1 57 ? -9.438 19.375 -0.632 1 94.44 57 ALA B N 1
ATOM 1561 C CA . ALA B 1 57 ? -8.953 20.484 0.194 1 94.44 57 ALA B CA 1
ATOM 1562 C C . ALA B 1 57 ? -8.141 19.969 1.376 1 94.44 57 ALA B C 1
ATOM 1564 O O . ALA B 1 57 ? -7.094 20.531 1.711 1 94.44 57 ALA B O 1
ATOM 1565 N N . ALA B 1 58 ? -8.609 18.922 1.962 1 94.06 58 ALA B N 1
ATOM 1566 C CA . ALA B 1 58 ? -7.879 18.297 3.062 1 94.06 58 ALA B CA 1
ATOM 1567 C C . ALA B 1 58 ? -6.523 17.781 2.6 1 94.06 58 ALA B C 1
ATOM 1569 O O . ALA B 1 58 ? -5.516 17.938 3.293 1 94.06 58 ALA B O 1
ATOM 1570 N N . PHE B 1 59 ? -6.523 17.172 1.459 1 94.25 59 PHE B N 1
ATOM 1571 C CA . PHE B 1 59 ? -5.273 16.688 0.888 1 94.25 59 PHE B CA 1
ATOM 1572 C C . PHE B 1 59 ? -4.277 17.828 0.719 1 94.25 59 PHE B C 1
ATOM 1574 O O . PHE B 1 59 ? -3.113 17.703 1.106 1 94.25 59 PHE B O 1
ATOM 1581 N N . ARG B 1 60 ? -4.668 18.922 0.182 1 92.06 60 ARG B N 1
ATOM 1582 C CA . ARG B 1 60 ? -3.805 20.062 -0.094 1 92.06 60 ARG B CA 1
ATOM 1583 C C . ARG B 1 60 ? -3.289 20.688 1.199 1 92.06 60 ARG B C 1
ATOM 1585 O O . ARG B 1 60 ? -2.158 21.172 1.252 1 92.06 60 ARG B O 1
ATOM 1592 N N . ARG B 1 61 ? -4.078 20.578 2.109 1 89.88 61 ARG B N 1
ATOM 1593 C CA . ARG B 1 61 ? -3.73 21.203 3.385 1 89.88 61 ARG B CA 1
ATOM 1594 C C . ARG B 1 61 ? -2.721 20.344 4.148 1 89.88 61 ARG B C 1
ATOM 1596 O O . ARG B 1 61 ? -1.762 20.875 4.719 1 89.88 61 ARG B O 1
ATOM 1603 N N . TYR B 1 62 ? -2.863 18.984 4.148 1 89.31 62 TYR B N 1
ATOM 1604 C CA . TYR B 1 62 ? -2.148 18.172 5.121 1 89.31 62 TYR B CA 1
ATOM 1605 C C . TYR B 1 62 ? -1.07 17.328 4.441 1 89.31 62 TYR B C 1
ATOM 1607 O O . TYR B 1 62 ? -0.094 16.922 5.078 1 89.31 62 TYR B O 1
ATOM 1615 N N . ILE B 1 63 ? -1.187 17 3.193 1 88.19 63 ILE B N 1
ATOM 1616 C CA . ILE B 1 63 ? -0.336 15.977 2.596 1 88.19 63 ILE B CA 1
ATOM 1617 C C . ILE B 1 63 ? 0.533 16.594 1.505 1 88.19 63 ILE B C 1
ATOM 1619 O O . ILE B 1 63 ? 1.677 16.188 1.303 1 88.19 63 ILE B O 1
ATOM 1623 N N . HIS B 1 64 ? 0.049 17.547 0.8 1 80.44 64 HIS B N 1
ATOM 1624 C CA . HIS B 1 64 ? 0.611 17.984 -0.47 1 80.44 64 HIS B CA 1
ATOM 1625 C C . HIS B 1 64 ? 2.062 18.422 -0.308 1 80.44 64 HIS B C 1
ATOM 1627 O O . HIS B 1 64 ? 2.938 17.984 -1.055 1 80.44 64 HIS B O 1
ATOM 1633 N N . ARG B 1 65 ? 2.379 19.266 0.556 1 80.88 65 ARG B N 1
ATOM 1634 C CA . ARG B 1 65 ? 3.758 19.703 0.728 1 80.88 65 ARG B CA 1
ATOM 1635 C C . ARG B 1 65 ? 4.031 20.094 2.176 1 80.88 65 ARG B C 1
ATOM 1637 O O . ARG B 1 65 ? 3.109 20.484 2.904 1 80.88 65 ARG B O 1
ATOM 1644 N N . ALA B 1 66 ? 5.301 19.781 2.498 1 78.75 66 ALA B N 1
ATOM 1645 C CA . ALA B 1 66 ? 5.719 20.297 3.803 1 78.75 66 ALA B CA 1
ATOM 1646 C C . ALA B 1 66 ? 5.703 21.812 3.83 1 78.75 66 ALA B C 1
ATOM 1648 O O . ALA B 1 66 ? 5.84 22.469 2.789 1 78.75 66 ALA B O 1
ATOM 1649 N N . ASP B 1 67 ? 5.508 22.312 5.008 1 78.5 67 ASP B N 1
ATOM 1650 C CA . ASP B 1 67 ? 5.609 23.766 5.168 1 78.5 67 ASP B CA 1
ATOM 1651 C C . ASP B 1 67 ? 6.969 24.281 4.699 1 78.5 67 ASP B C 1
ATOM 1653 O O . ASP B 1 67 ? 8 23.688 5.004 1 78.5 67 ASP B O 1
ATOM 1657 N N . LEU B 1 68 ? 6.98 25.297 3.918 1 79.12 68 LEU B N 1
ATOM 1658 C CA . LEU B 1 68 ? 8.203 25.859 3.352 1 79.12 68 LEU B CA 1
ATOM 1659 C C . LEU B 1 68 ? 9.18 26.25 4.453 1 79.12 68 LEU B C 1
ATOM 1661 O O . LEU B 1 68 ? 10.391 26.266 4.234 1 79.12 68 LEU B O 1
ATOM 1665 N N . LYS B 1 69 ? 8.625 26.578 5.637 1 83.75 69 LYS B N 1
ATOM 1666 C CA . LYS B 1 69 ? 9.461 27.062 6.734 1 83.75 69 LYS B CA 1
ATOM 1667 C C . LYS B 1 69 ? 9.953 25.891 7.59 1 83.75 69 LYS B C 1
ATOM 1669 O O . LYS B 1 69 ? 10.742 26.094 8.516 1 83.75 69 LYS B O 1
ATOM 1674 N N . GLN B 1 70 ? 9.5 24.719 7.215 1 86.56 70 GLN B N 1
ATOM 1675 C CA . GLN B 1 70 ? 9.859 23.562 8.023 1 86.56 70 GLN B CA 1
ATOM 1676 C C . GLN B 1 70 ? 11.344 23.25 7.902 1 86.56 70 GLN B C 1
ATOM 1678 O O . GLN B 1 70 ? 11.891 23.219 6.797 1 86.56 70 GLN B O 1
ATOM 1683 N N . GLN B 1 71 ? 12.055 23.062 9.016 1 88.69 71 GLN B N 1
ATOM 1684 C CA . GLN B 1 71 ? 13.5 22.859 9.031 1 88.69 71 GLN B CA 1
ATOM 1685 C C . GLN B 1 71 ? 13.852 21.438 9.469 1 88.69 71 GLN B C 1
ATOM 1687 O O . GLN B 1 71 ? 14.984 21 9.289 1 88.69 71 GLN B O 1
ATOM 1692 N N . SER B 1 72 ? 12.883 20.781 10.109 1 91.12 72 SER B N 1
ATOM 1693 C CA . SER B 1 72 ? 13.133 19.422 10.594 1 91.12 72 SER B CA 1
ATOM 1694 C C . SER B 1 72 ? 11.977 18.5 10.242 1 91.12 72 SER B C 1
ATOM 1696 O O . SER B 1 72 ? 10.883 18.953 9.906 1 91.12 72 SER B O 1
ATOM 1698 N N . ASP B 1 73 ? 12.305 17.219 10.305 1 91 73 ASP B N 1
ATOM 1699 C CA . ASP B 1 73 ? 11.258 16.234 10.055 1 91 73 ASP B CA 1
ATOM 1700 C C . ASP B 1 73 ? 10.109 16.391 11.047 1 91 73 ASP B C 1
ATOM 1702 O O . ASP B 1 73 ? 10.336 16.672 12.227 1 91 73 ASP B O 1
ATOM 1706 N N . SER B 1 74 ? 8.977 16.312 10.477 1 91.38 74 SER B N 1
ATOM 1707 C CA . SER B 1 74 ? 7.789 16.312 11.328 1 91.38 74 SER B CA 1
ATOM 1708 C C . SER B 1 74 ? 6.984 15.031 11.156 1 91.38 74 SER B C 1
ATOM 1710 O O . SER B 1 74 ? 7.098 14.352 10.125 1 91.38 74 SER B O 1
ATOM 1712 N N . TYR B 1 75 ? 6.289 14.656 12.219 1 93 75 TYR B N 1
ATOM 1713 C CA . TYR B 1 75 ? 5.43 13.477 12.211 1 93 75 TYR B CA 1
ATOM 1714 C C . TYR B 1 75 ? 3.994 13.844 12.562 1 93 75 TYR B C 1
ATOM 1716 O O . TYR B 1 75 ? 3.748 14.516 13.57 1 93 75 TYR B O 1
ATOM 1724 N N . GLU B 1 76 ? 3.158 13.508 11.688 1 93 76 GLU B N 1
ATOM 1725 C CA . GLU B 1 76 ? 1.737 13.789 11.859 1 93 76 GLU B CA 1
ATOM 1726 C C . GLU B 1 76 ? 0.91 12.508 11.82 1 93 76 GLU B C 1
ATOM 1728 O O . GLU B 1 76 ? 1.177 11.625 11.008 1 93 76 GLU B O 1
ATOM 1733 N N . ILE B 1 77 ? -0.065 12.398 12.727 1 95.75 77 ILE B N 1
ATOM 1734 C CA . ILE B 1 77 ? -1.008 11.289 12.734 1 95.75 77 ILE B CA 1
ATOM 1735 C C . ILE B 1 77 ? -2.395 11.781 12.336 1 95.75 77 ILE B C 1
ATOM 1737 O O . ILE B 1 77 ? -2.955 12.672 12.977 1 95.75 77 ILE B O 1
ATOM 1741 N N . ILE B 1 78 ? -2.881 11.352 11.281 1 95.81 78 ILE B N 1
ATOM 1742 C CA . ILE B 1 78 ? -4.219 11.68 10.812 1 95.81 78 ILE B CA 1
ATOM 1743 C C . ILE B 1 78 ? -5.137 10.469 10.961 1 95.81 78 ILE B C 1
ATOM 1745 O O . ILE B 1 78 ? -4.867 9.406 10.398 1 95.81 78 ILE B O 1
ATOM 1749 N N . VAL B 1 79 ? -6.199 10.594 11.766 1 96.12 79 VAL B N 1
ATOM 1750 C CA . VAL B 1 79 ? -7.168 9.523 11.977 1 96.12 79 VAL B CA 1
ATOM 1751 C C . VAL B 1 79 ? -8.43 9.797 11.164 1 96.12 79 VAL B C 1
ATOM 1753 O O . VAL B 1 79 ? -9.133 10.781 11.414 1 96.12 79 VAL B O 1
ATOM 1756 N N . CYS B 1 80 ? -8.641 9.031 10.203 1 94.69 80 CYS B N 1
ATOM 1757 C CA . CYS B 1 80 ? -9.805 9.211 9.344 1 94.69 80 CYS B CA 1
ATOM 1758 C C . CYS B 1 80 ? -10.234 7.883 8.727 1 94.69 80 CYS B C 1
ATOM 1760 O O . CYS B 1 80 ? -9.727 6.824 9.102 1 94.69 80 CYS B O 1
ATOM 1762 N N . HIS B 1 81 ? -11.203 7.871 7.859 1 93.88 81 HIS B N 1
ATOM 1763 C CA . HIS B 1 81 ? -11.773 6.645 7.312 1 93.88 81 HIS B CA 1
ATOM 1764 C C . HIS B 1 81 ? -11.078 6.242 6.016 1 93.88 81 HIS B C 1
ATOM 1766 O O . HIS B 1 81 ? -10.359 7.047 5.418 1 93.88 81 HIS B O 1
ATOM 1772 N N . ALA B 1 82 ? -11.422 5.02 5.602 1 95.69 82 ALA B N 1
ATOM 1773 C CA . ALA B 1 82 ? -10.672 4.344 4.543 1 95.69 82 ALA B CA 1
ATOM 1774 C C . ALA B 1 82 ? -10.766 5.109 3.229 1 95.69 82 ALA B C 1
ATOM 1776 O O . ALA B 1 82 ? -9.781 5.238 2.504 1 95.69 82 ALA B O 1
ATOM 1777 N N . ASN B 1 83 ? -11.945 5.652 2.9 1 94.69 83 ASN B N 1
ATOM 1778 C CA . ASN B 1 83 ? -12.117 6.324 1.614 1 94.69 83 ASN B CA 1
ATOM 1779 C C . ASN B 1 83 ? -11.195 7.531 1.483 1 94.69 83 ASN B C 1
ATOM 1781 O O . ASN B 1 83 ? -10.602 7.754 0.425 1 94.69 83 ASN B O 1
ATOM 1785 N N . VAL B 1 84 ? -11.094 8.227 2.564 1 95.19 84 VAL B N 1
ATOM 1786 C CA . VAL B 1 84 ? -10.258 9.422 2.584 1 95.19 84 VAL B CA 1
ATOM 1787 C C . VAL B 1 84 ? -8.789 9.031 2.441 1 95.19 84 VAL B C 1
ATOM 1789 O O . VAL B 1 84 ? -8.055 9.617 1.646 1 95.19 84 VAL B O 1
ATOM 1792 N N . ILE B 1 85 ? -8.367 8.016 3.109 1 96.94 85 ILE B N 1
ATOM 1793 C CA . ILE B 1 85 ? -6.988 7.555 3.1 1 96.94 85 ILE B CA 1
ATOM 1794 C C . ILE B 1 85 ? -6.621 7.055 1.703 1 96.94 85 ILE B C 1
ATOM 1796 O O . ILE B 1 85 ? -5.57 7.41 1.165 1 96.94 85 ILE B O 1
ATOM 1800 N N . ARG B 1 86 ? -7.473 6.23 1.147 1 97 86 ARG B N 1
ATOM 1801 C CA . ARG B 1 86 ? -7.227 5.68 -0.182 1 97 86 ARG B CA 1
ATOM 1802 C C . ARG B 1 86 ? -7.082 6.793 -1.216 1 97 86 ARG B C 1
ATOM 1804 O O . ARG B 1 86 ? -6.195 6.738 -2.07 1 97 86 ARG B O 1
ATOM 1811 N N . TYR B 1 87 ? -7.941 7.781 -1.127 1 96.62 87 TYR B N 1
ATOM 1812 C CA . TYR B 1 87 ? -7.859 8.922 -2.029 1 96.62 87 TYR B CA 1
ATOM 1813 C C . TYR B 1 87 ? -6.543 9.672 -1.848 1 96.62 87 TYR B C 1
ATOM 1815 O O . TYR B 1 87 ? -5.867 10 -2.826 1 96.62 87 TYR B O 1
ATOM 1823 N N . PHE B 1 88 ? -6.148 9.961 -0.587 1 96.69 88 PHE B N 1
ATOM 1824 C CA . PHE B 1 88 ? -4.895 10.641 -0.283 1 96.69 88 PHE B CA 1
ATOM 1825 C C . PHE B 1 88 ? -3.713 9.898 -0.888 1 96.69 88 PHE B C 1
ATOM 1827 O O . PHE B 1 88 ? -2.801 10.516 -1.443 1 96.69 88 PHE B O 1
ATOM 1834 N N . VAL B 1 89 ? -3.727 8.609 -0.788 1 96.94 89 VAL B N 1
ATOM 1835 C CA . VAL B 1 89 ? -2.619 7.789 -1.271 1 96.94 89 VAL B CA 1
ATOM 1836 C C . VAL B 1 89 ? -2.516 7.906 -2.791 1 96.94 89 VAL B C 1
ATOM 1838 O O . VAL B 1 89 ? -1.433 8.148 -3.328 1 96.94 89 VAL B O 1
ATOM 1841 N N . CYS B 1 90 ? -3.633 7.777 -3.471 1 96.62 90 CYS B N 1
ATOM 1842 C CA . CYS B 1 90 ? -3.625 7.926 -4.922 1 96.62 90 CYS B CA 1
ATOM 1843 C C . CYS B 1 90 ? -3.084 9.289 -5.324 1 96.62 90 CYS B C 1
ATOM 1845 O O . CYS B 1 90 ? -2.199 9.383 -6.18 1 96.62 90 CYS B O 1
ATOM 1847 N N . ARG B 1 91 ? -3.584 10.312 -4.68 1 95.19 91 ARG B N 1
ATOM 1848 C CA . ARG B 1 91 ? -3.186 11.68 -5.008 1 95.19 91 ARG B CA 1
ATOM 1849 C C . ARG B 1 91 ? -1.703 11.898 -4.73 1 95.19 91 ARG B C 1
ATOM 1851 O O . ARG B 1 91 ? -0.988 12.469 -5.555 1 95.19 91 ARG B O 1
ATOM 1858 N N . ALA B 1 92 ? -1.292 11.477 -3.617 1 94.88 92 ALA B N 1
ATOM 1859 C CA . ALA B 1 92 ? 0.089 11.688 -3.189 1 94.88 92 ALA B CA 1
ATOM 1860 C C . ALA B 1 92 ? 1.065 11 -4.137 1 94.88 92 ALA B C 1
ATOM 1862 O O . ALA B 1 92 ? 2.129 11.547 -4.445 1 94.88 92 ALA B O 1
ATOM 1863 N N . LEU B 1 93 ? 0.713 9.828 -4.578 1 94.25 93 LEU B N 1
ATOM 1864 C CA . LEU B 1 93 ? 1.59 9.062 -5.457 1 94.25 93 LEU B CA 1
ATOM 1865 C C . LEU B 1 93 ? 1.415 9.484 -6.91 1 94.25 93 LEU B C 1
ATOM 1867 O O . LEU B 1 93 ? 2.088 8.961 -7.801 1 94.25 93 LEU B O 1
ATOM 1871 N N . GLN B 1 94 ? 0.463 10.359 -7.129 1 93.06 94 GLN B N 1
ATOM 1872 C CA . GLN B 1 94 ? 0.135 10.844 -8.469 1 93.06 94 GLN B CA 1
ATOM 1873 C C . GLN B 1 94 ? -0.405 9.711 -9.344 1 93.06 94 GLN B C 1
ATOM 1875 O O . GLN B 1 94 ? -0.047 9.602 -10.516 1 93.06 94 GLN B O 1
ATOM 1880 N N . PHE B 1 95 ? -1.12 8.859 -8.75 1 94.56 95 PHE B N 1
ATOM 1881 C CA . PHE B 1 95 ? -1.891 7.828 -9.445 1 94.56 95 PHE B CA 1
ATOM 1882 C C . PHE B 1 95 ? -3.303 8.32 -9.742 1 94.56 95 PHE B C 1
ATOM 1884 O O . PHE B 1 95 ? -3.797 9.242 -9.086 1 94.56 95 PHE B O 1
ATOM 1891 N N . PRO B 1 96 ? -3.9 7.723 -10.75 1 94.69 96 PRO B N 1
ATOM 1892 C CA . PRO B 1 96 ? -5.297 8.102 -10.992 1 94.69 96 PRO B CA 1
ATOM 1893 C C . PRO B 1 96 ? -6.176 7.93 -9.758 1 94.69 96 PRO B C 1
ATOM 1895 O O . PRO B 1 96 ? -6.352 6.809 -9.273 1 94.69 96 PRO B O 1
ATOM 1898 N N . PRO B 1 97 ? -6.715 9 -9.242 1 94.12 97 PRO B N 1
ATOM 1899 C CA . PRO B 1 97 ? -7.504 8.914 -8.008 1 94.12 97 PRO B CA 1
ATOM 1900 C C . PRO B 1 97 ? -8.758 8.055 -8.172 1 94.12 97 PRO B C 1
ATOM 1902 O O . PRO B 1 97 ? -9.297 7.555 -7.184 1 94.12 97 PRO B O 1
ATOM 1905 N N . GLU B 1 98 ? -9.188 7.855 -9.391 1 93.06 98 GLU B N 1
ATOM 1906 C CA . GLU B 1 98 ? -10.359 7.031 -9.68 1 93.06 98 GLU B CA 1
ATOM 1907 C C . GLU B 1 98 ? -10.117 5.574 -9.297 1 93.06 98 GLU B C 1
ATOM 1909 O O . GLU B 1 98 ? -11.062 4.785 -9.219 1 93.06 98 GLU B O 1
ATOM 1914 N N . GLY B 1 99 ? -8.906 5.234 -9.016 1 92.88 99 GLY B N 1
ATOM 1915 C CA . GLY B 1 99 ? -8.578 3.867 -8.641 1 92.88 99 GLY B CA 1
ATOM 1916 C C . GLY B 1 99 ? -8.602 3.631 -7.145 1 92.88 99 GLY B C 1
ATOM 1917 O O . GLY B 1 99 ? -8.18 2.574 -6.672 1 92.88 99 GLY B O 1
ATOM 1918 N N . TRP B 1 100 ? -9.117 4.531 -6.312 1 93.56 100 TRP B N 1
ATOM 1919 C CA . TRP B 1 100 ? -9.031 4.48 -4.855 1 93.56 100 TRP B CA 1
ATOM 1920 C C . TRP B 1 100 ? -9.734 3.242 -4.312 1 93.56 100 TRP B C 1
ATOM 1922 O O . TRP B 1 100 ? -9.352 2.709 -3.271 1 93.56 100 TRP B O 1
ATOM 1932 N N . LEU B 1 101 ? -10.688 2.76 -5.062 1 92 101 LEU B N 1
ATOM 1933 C CA . LEU B 1 101 ? -11.43 1.603 -4.578 1 92 101 LEU B CA 1
ATOM 1934 C C . LEU B 1 101 ? -10.672 0.31 -4.863 1 92 101 LEU B C 1
ATOM 1936 O O . LEU B 1 101 ? -11.094 -0.768 -4.434 1 92 101 LEU B O 1
ATOM 1940 N N . ARG B 1 102 ? -9.586 0.353 -5.512 1 93.75 102 ARG B N 1
ATOM 1941 C CA . ARG B 1 102 ? -8.766 -0.837 -5.746 1 93.75 102 ARG B CA 1
ATOM 1942 C C . ARG B 1 102 ? -7.875 -1.132 -4.547 1 93.75 102 ARG B C 1
ATOM 1944 O O . ARG B 1 102 ? -7.191 -2.156 -4.512 1 93.75 102 ARG B O 1
ATOM 1951 N N . MET B 1 103 ? -7.906 -0.274 -3.611 1 95.62 103 MET B N 1
ATOM 1952 C CA . MET B 1 103 ? -7.215 -0.46 -2.34 1 95.62 103 MET B CA 1
ATOM 1953 C C . MET B 1 103 ? -8.211 -0.704 -1.21 1 95.62 103 MET B C 1
ATOM 1955 O O . MET B 1 103 ? -9.258 -0.066 -1.156 1 95.62 103 MET B O 1
ATOM 1959 N N . CYS B 1 104 ? -7.84 -1.609 -0.373 1 94.75 104 CYS B N 1
ATOM 1960 C CA . CYS B 1 104 ? -8.641 -1.923 0.807 1 94.75 104 CYS B CA 1
ATOM 1961 C C . CYS B 1 104 ? -7.852 -1.652 2.084 1 94.75 104 CYS B C 1
ATOM 1963 O O . CYS B 1 104 ? -6.621 -1.733 2.092 1 94.75 104 CYS B O 1
ATOM 1965 N N . LEU B 1 105 ? -8.586 -1.305 3.094 1 96.38 105 LEU B N 1
ATOM 1966 C CA . LEU B 1 105 ? -7.961 -1.053 4.387 1 96.38 105 LEU B CA 1
ATOM 1967 C C . LEU B 1 105 ? -8.781 -1.671 5.516 1 96.38 105 LEU B C 1
ATOM 1969 O O . LEU B 1 105 ? -10.008 -1.521 5.555 1 96.38 105 LEU B O 1
ATOM 1973 N N . ASN B 1 106 ? -8.102 -2.367 6.387 1 96 106 ASN B N 1
ATOM 1974 C CA . ASN B 1 106 ? -8.734 -2.781 7.637 1 96 106 ASN B CA 1
ATOM 1975 C C . ASN B 1 106 ? -8.891 -1.606 8.602 1 96 106 ASN B C 1
ATOM 1977 O O . ASN B 1 106 ? -8.109 -0.657 8.562 1 96 106 ASN B O 1
ATOM 1981 N N . ASN B 1 107 ? -9.969 -1.729 9.445 1 94.44 107 ASN B N 1
ATOM 1982 C CA . ASN B 1 107 ? -10.125 -0.712 10.477 1 94.44 107 ASN B CA 1
ATOM 1983 C C . ASN B 1 107 ? -8.922 -0.674 11.414 1 94.44 107 ASN B C 1
ATOM 1985 O O . ASN B 1 107 ? -8.414 -1.72 11.82 1 94.44 107 ASN B O 1
ATOM 1989 N N . GLY B 1 108 ? -8.477 0.537 11.633 1 94.19 108 GLY B N 1
ATOM 1990 C CA . GLY B 1 108 ? -7.371 0.704 12.562 1 94.19 108 GLY B CA 1
ATOM 1991 C C . GLY B 1 108 ? -6.016 0.44 11.938 1 94.19 108 GLY B C 1
ATOM 1992 O O . GLY B 1 108 ? -4.996 0.418 12.633 1 94.19 108 GLY B O 1
ATOM 1993 N N . SER B 1 109 ? -5.957 0.152 10.656 1 96.69 109 SER B N 1
ATOM 1994 C CA . SER B 1 109 ? -4.688 -0.087 9.977 1 96.69 109 SER B CA 1
ATOM 1995 C C . SER B 1 109 ? -3.861 1.19 9.883 1 96.69 109 SER B C 1
ATOM 1997 O O . SER B 1 109 ? -4.387 2.291 10.062 1 96.69 109 SER B O 1
ATOM 1999 N N . ILE B 1 110 ? -2.568 1.025 9.617 1 97 110 ILE B N 1
ATOM 2000 C CA . ILE B 1 110 ? -1.663 2.166 9.531 1 97 110 ILE B CA 1
ATOM 2001 C C . ILE B 1 110 ? -1.147 2.311 8.102 1 97 110 ILE B C 1
ATOM 2003 O O . ILE B 1 110 ? -0.681 1.338 7.504 1 97 110 ILE B O 1
ATOM 2007 N N . THR B 1 111 ? -1.335 3.406 7.547 1 98.06 111 THR B N 1
ATOM 2008 C CA . THR B 1 111 ? -0.736 3.816 6.281 1 98.06 111 THR B CA 1
ATOM 2009 C C . THR B 1 111 ? 0.291 4.922 6.504 1 98.06 111 THR B C 1
ATOM 2011 O O . THR B 1 111 ? 0.021 5.895 7.211 1 98.06 111 THR B O 1
ATOM 2014 N N . TRP B 1 112 ? 1.502 4.715 5.863 1 97.31 112 TRP B N 1
ATOM 2015 C CA . TRP B 1 112 ? 2.615 5.617 6.145 1 97.31 112 TRP B CA 1
ATOM 2016 C C . TRP B 1 112 ? 3.137 6.254 4.859 1 97.31 112 TRP B C 1
ATOM 2018 O O . TRP B 1 112 ? 3.658 5.562 3.982 1 97.31 112 TRP B O 1
ATOM 2028 N N . LEU B 1 113 ? 3.008 7.574 4.828 1 96.75 113 LEU B N 1
ATOM 2029 C CA . LEU B 1 113 ? 3.525 8.375 3.725 1 96.75 113 LEU B CA 1
ATOM 2030 C C . LEU B 1 113 ? 4.676 9.258 4.188 1 96.75 113 LEU B C 1
ATOM 2032 O O . LEU B 1 113 ? 4.652 9.789 5.305 1 96.75 113 LEU B O 1
ATOM 2036 N N . THR B 1 114 ? 5.652 9.367 3.354 1 94.69 114 THR B N 1
ATOM 2037 C CA . THR B 1 114 ? 6.719 10.344 3.557 1 94.69 114 THR B CA 1
ATOM 2038 C C . THR B 1 114 ? 6.73 11.375 2.432 1 94.69 114 THR B C 1
ATOM 2040 O O . THR B 1 114 ? 6.773 11.016 1.253 1 94.69 114 THR B O 1
ATOM 2043 N N . VAL B 1 115 ? 6.664 12.586 2.848 1 92.56 115 VAL B N 1
ATOM 2044 C CA . VAL B 1 115 ? 6.715 13.688 1.892 1 92.56 115 VAL B CA 1
ATOM 2045 C C . VAL B 1 115 ? 8.031 14.445 2.041 1 92.56 115 VAL B C 1
ATOM 2047 O O . VAL B 1 115 ? 8.305 15.031 3.092 1 92.56 115 VAL B O 1
ATOM 2050 N N . ARG B 1 116 ? 8.742 14.461 1.016 1 88.62 116 ARG B N 1
ATOM 2051 C CA . ARG B 1 116 ? 10.031 15.148 1.031 1 88.62 116 ARG B CA 1
ATOM 2052 C C . ARG B 1 116 ? 9.867 16.625 0.681 1 88.62 116 ARG B C 1
ATOM 2054 O O . ARG B 1 116 ? 8.859 17.016 0.102 1 88.62 116 ARG B O 1
ATOM 2061 N N . PRO B 1 117 ? 10.867 17.422 1.046 1 84.44 117 PRO B N 1
ATOM 2062 C CA . PRO B 1 117 ? 10.773 18.859 0.78 1 84.44 117 PRO B CA 1
ATOM 2063 C C . PRO B 1 117 ? 10.594 19.172 -0.704 1 84.44 117 PRO B C 1
ATOM 2065 O O . PRO B 1 117 ? 9.984 20.188 -1.056 1 84.44 117 PRO B O 1
ATOM 2068 N N . ASN B 1 118 ? 11.086 18.391 -1.573 1 81.88 118 ASN B N 1
ATOM 2069 C CA . ASN B 1 118 ? 10.992 18.641 -3.008 1 81.88 118 ASN B CA 1
ATOM 2070 C C . ASN B 1 118 ? 9.648 18.172 -3.568 1 81.88 118 ASN B C 1
ATOM 2072 O O . ASN B 1 118 ? 9.414 18.25 -4.773 1 81.88 118 ASN B O 1
ATOM 2076 N N . GLY B 1 119 ? 8.859 17.672 -2.693 1 80.19 119 GLY B N 1
ATOM 2077 C CA . GLY B 1 119 ? 7.523 17.266 -3.111 1 80.19 119 GLY B CA 1
ATOM 2078 C C . GLY B 1 119 ? 7.414 15.797 -3.451 1 80.19 119 GLY B C 1
ATOM 2079 O O . GLY B 1 119 ? 6.316 15.297 -3.695 1 80.19 119 GLY B O 1
ATOM 2080 N N . ARG B 1 120 ? 8.516 15.086 -3.455 1 86.19 120 ARG B N 1
ATOM 2081 C CA . ARG B 1 120 ? 8.469 13.648 -3.707 1 86.19 120 ARG B CA 1
ATOM 2082 C C . ARG B 1 120 ? 7.844 12.906 -2.527 1 86.19 120 ARG B C 1
ATOM 2084 O O . ARG B 1 120 ? 8.117 13.234 -1.37 1 86.19 120 ARG B O 1
ATOM 2091 N N . VAL B 1 121 ? 7.035 11.984 -2.949 1 91.31 121 VAL B N 1
ATOM 2092 C CA . VAL B 1 121 ? 6.336 11.227 -1.917 1 91.31 121 VAL B CA 1
ATOM 2093 C C . VAL B 1 121 ? 6.707 9.75 -2.021 1 91.31 121 VAL B C 1
ATOM 2095 O O . VAL B 1 121 ? 6.891 9.227 -3.121 1 91.31 121 VAL B O 1
ATOM 2098 N N . ALA B 1 122 ? 6.836 9.148 -0.869 1 94.06 122 ALA B N 1
ATOM 2099 C CA . ALA B 1 122 ? 7.039 7.699 -0.799 1 94.06 122 ALA B CA 1
ATOM 2100 C C . ALA B 1 122 ? 5.988 7.043 0.092 1 94.06 122 ALA B C 1
ATOM 2102 O O . ALA B 1 122 ? 5.754 7.488 1.218 1 94.06 122 ALA B O 1
ATOM 2103 N N . LEU B 1 123 ? 5.367 6.094 -0.473 1 97.19 123 LEU B N 1
ATOM 2104 C CA . LEU B 1 123 ? 4.48 5.258 0.33 1 97.19 123 LEU B CA 1
ATOM 2105 C C . LEU B 1 123 ? 5.258 4.133 1.003 1 97.19 123 LEU B C 1
ATOM 2107 O O . LEU B 1 123 ? 5.703 3.193 0.338 1 97.19 123 LEU B O 1
ATOM 2111 N N . ARG B 1 124 ? 5.336 4.18 2.291 1 96.25 124 ARG B N 1
ATOM 2112 C CA . ARG B 1 124 ? 6.16 3.225 3.025 1 96.25 124 ARG B CA 1
ATOM 2113 C C . ARG B 1 124 ? 5.355 1.984 3.398 1 96.25 124 ARG B C 1
ATOM 2115 O O . ARG B 1 124 ? 5.914 0.893 3.527 1 96.25 124 ARG B O 1
ATOM 2122 N N . SER B 1 125 ? 4.125 2.168 3.617 1 97.19 125 SER B N 1
ATOM 2123 C CA . SER B 1 125 ? 3.201 1.072 3.887 1 97.19 125 SER B CA 1
ATOM 2124 C C . SER B 1 125 ? 1.755 1.499 3.654 1 97.19 125 SER B C 1
ATOM 2126 O O . SER B 1 125 ? 1.41 2.668 3.842 1 97.19 125 SER B O 1
ATOM 2128 N N . LEU B 1 126 ? 0.973 0.557 3.268 1 98.25 126 LEU B N 1
ATOM 2129 C CA . LEU B 1 126 ? -0.463 0.758 3.109 1 98.25 126 LEU B CA 1
ATOM 2130 C C . LEU B 1 126 ? -1.247 -0.318 3.854 1 98.25 126 LEU B C 1
ATOM 2132 O O . LEU B 1 126 ? -1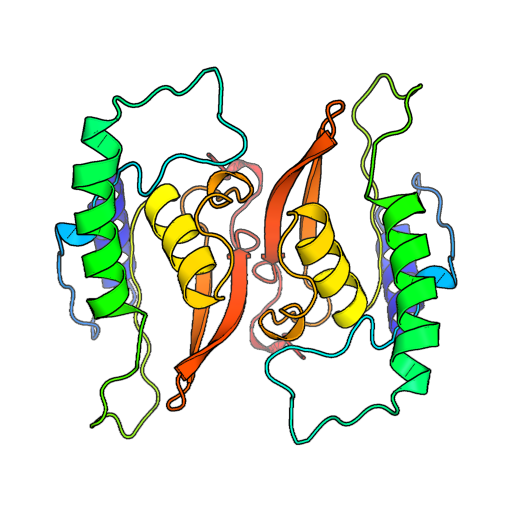.093 -1.509 3.576 1 98.25 126 LEU B O 1
ATOM 2136 N N . GLY B 1 127 ? -2.088 0.126 4.859 1 97.56 127 GLY B N 1
ATOM 2137 C CA . GLY B 1 127 ? -2.984 -0.8 5.531 1 97.56 127 GLY B CA 1
ATOM 2138 C C . GLY B 1 127 ? -2.26 -1.807 6.402 1 97.56 127 GLY B C 1
ATOM 2139 O O . GLY B 1 127 ? -2.596 -2.992 6.402 1 97.56 127 GLY B O 1
ATOM 2140 N N . ASP B 1 128 ? -1.19 -1.399 7.066 1 97 128 ASP B N 1
ATOM 2141 C CA . ASP B 1 128 ? -0.445 -2.27 7.969 1 97 128 ASP B CA 1
ATOM 2142 C C . ASP B 1 128 ? -1.297 -2.668 9.172 1 97 128 ASP B C 1
ATOM 2144 O O . ASP B 1 128 ? -1.762 -1.81 9.922 1 97 128 ASP B O 1
ATOM 2148 N N . THR B 1 129 ? -1.502 -3.963 9.336 1 96.25 129 THR B N 1
ATOM 2149 C CA . THR B 1 129 ? -2.307 -4.473 10.438 1 96.25 129 THR B CA 1
ATOM 2150 C C . THR B 1 129 ? -1.575 -5.598 11.164 1 96.25 129 THR B C 1
ATOM 2152 O O . THR B 1 129 ? -2.152 -6.27 12.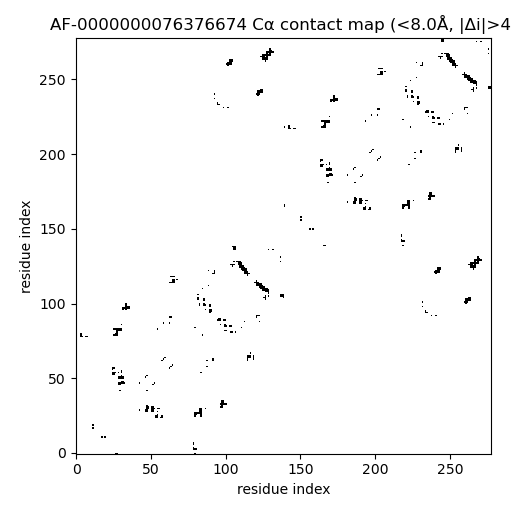023 1 96.25 129 THR B O 1
ATOM 2155 N N . GLY B 1 130 ? -0.339 -5.832 10.828 1 93.31 130 GLY B N 1
ATOM 2156 C CA . GLY B 1 130 ? 0.417 -6.945 11.383 1 93.31 130 GLY B CA 1
ATOM 2157 C C . GLY B 1 130 ? 0.563 -6.879 12.891 1 93.31 130 GLY B C 1
ATOM 2158 O O . GLY B 1 130 ? 0.847 -7.891 13.539 1 93.31 130 GLY B O 1
ATOM 2159 N N . PHE B 1 131 ? 0.378 -5.734 13.422 1 92.38 131 PHE B N 1
ATOM 2160 C CA . PHE B 1 131 ? 0.511 -5.539 14.859 1 92.38 131 PHE B CA 1
ATOM 2161 C C . PHE B 1 131 ? -0.755 -5.98 15.586 1 92.38 131 PHE B C 1
ATOM 2163 O O . PHE B 1 131 ? -0.769 -6.086 16.812 1 92.38 131 PHE B O 1
ATOM 2170 N N . MET B 1 132 ? -1.878 -6.285 14.859 1 93.88 132 MET B N 1
ATOM 2171 C CA . MET B 1 132 ? -3.145 -6.727 15.438 1 93.88 132 MET B CA 1
ATOM 2172 C C . MET B 1 132 ? -3.326 -8.227 15.266 1 93.88 132 MET B C 1
ATOM 2174 O O . MET B 1 132 ? -2.932 -8.789 14.242 1 93.88 132 MET B O 1
ATOM 2178 N N . PRO B 1 133 ? -3.969 -8.859 16.281 1 93.62 133 PRO B N 1
ATOM 2179 C CA . PRO B 1 133 ? -4.305 -10.273 16.062 1 93.62 133 PRO B CA 1
ATOM 2180 C C . PRO B 1 133 ? -5.312 -10.477 14.938 1 93.62 133 PRO B C 1
ATOM 2182 O O . PRO B 1 133 ? -6.223 -9.656 14.758 1 93.62 133 PRO B O 1
ATOM 2185 N N . PRO B 1 134 ? -5.168 -11.578 14.211 1 90.81 134 PRO B N 1
ATOM 2186 C CA . PRO B 1 134 ? -6.023 -11.82 13.047 1 90.81 134 PRO B CA 1
ATOM 2187 C C . PRO B 1 134 ? -7.508 -11.812 13.398 1 90.81 134 PRO B C 1
ATOM 2189 O O . PRO B 1 134 ? -8.336 -11.391 12.586 1 90.81 134 PRO B O 1
ATOM 2192 N N . ASP B 1 135 ? -7.879 -12.227 14.562 1 94.25 135 ASP B N 1
ATOM 2193 C CA . ASP B 1 135 ? -9.289 -12.352 14.922 1 94.25 135 ASP B CA 1
ATOM 2194 C C . ASP B 1 135 ? -9.875 -11 15.32 1 94.25 135 ASP B C 1
ATOM 2196 O O . ASP B 1 135 ? -11.07 -10.891 15.594 1 94.25 135 ASP B O 1
ATOM 2200 N N . LYS B 1 136 ? -9.07 -9.992 15.305 1 94.25 136 LYS B N 1
ATOM 2201 C CA . LYS B 1 136 ? -9.539 -8.656 15.656 1 94.25 136 LYS B CA 1
ATOM 2202 C C . LYS B 1 136 ? -9.602 -7.758 14.422 1 94.25 136 LYS B C 1
ATOM 2204 O O . LYS B 1 136 ? -9.922 -6.574 14.523 1 94.25 136 LYS B O 1
ATOM 2209 N N . LEU B 1 137 ? -9.258 -8.344 13.305 1 93.62 137 LEU B N 1
ATOM 2210 C CA . LEU B 1 137 ? -9.305 -7.566 12.062 1 93.62 137 LEU B CA 1
ATOM 2211 C C . LEU B 1 137 ? -10.734 -7.41 11.57 1 93.62 137 LEU B C 1
ATOM 2213 O O . LEU B 1 137 ? -11.516 -8.367 11.594 1 93.62 137 LEU B O 1
ATOM 2217 N N . THR B 1 138 ? -11.156 -6.199 11.258 1 92 138 THR B N 1
ATOM 2218 C CA . THR B 1 138 ? -12.461 -5.887 10.688 1 92 138 THR B CA 1
ATOM 2219 C C . THR B 1 138 ? -12.32 -4.93 9.508 1 92 138 THR B C 1
ATOM 2221 O O . THR B 1 138 ? -11.281 -4.285 9.344 1 92 138 THR B O 1
ATOM 2224 N N . ARG B 1 139 ? -13.5 -4.895 8.727 1 88.69 139 ARG B N 1
ATOM 2225 C CA . ARG B 1 139 ? -13.477 -4.008 7.566 1 88.69 139 ARG B CA 1
ATOM 2226 C C . ARG B 1 139 ? -14.805 -3.27 7.414 1 88.69 139 ARG B C 1
ATOM 2228 O O . ARG B 1 139 ? -15.844 -3.76 7.852 1 88.69 139 ARG B O 1
#